Protein AF-A0A7S0IU75-F1 (afdb_monomer_lite)

InterPro domains:
  IPR011989 Armadillo-like helical [G3DSA:1.25.10.10] (17-226)
  IPR016024 Armadillo-type fold [SSF48371] (47-224)
  IPR056840 Importin-9, central HEAT repeats [PF25018] (68-182)

pLDDT: mean 83.65, std 13.68, range [41.62, 97.06]

Organism: NCBI:txid127549

Sequence (226 aa):
ALGAQLTGVYSAHTAALESERGAEAAGADLAYESDGGGFTLDALASHLFDVFAAVGTSSKLYKLMPQMLPDVLYAAIGMLRIPLSTQLSWEDDAEAYLQDEDDDSFSISTRVAAQQLIVELLDSLGKRAVQPLCGAVQRHAADSEALKAGGSASWWRSREAALVALSLAAEPLVSWSKRKNPKQPPPLQPAQLFVSPALLAADMAASAHPLLRGRALCTAARFAGC

Foldseek 3Di:
DLLVVLVVLLVVLVVVLVVLVVCVVVVHDPPPPDPDPDQDSFNVLLVSLVVLLCLLQDPPRVVVCLVRLLSLLLSLLSQLQQGPVNVVVCVVDVVSVVQVPDPPHPDDTSNVSSLVSLLSNCVSVQPSNVVSNLVSLVVLLVVLVVCVVVVNPRSLRSNLSSLSSLLSCLVSLVVQQPDDDPPDDHRCHVCNSPPHPVVLVVQCDPPHDPSSNVSSVSSVVSNVVD

Structure (mmCIF, N/CA/C/O backbone):
data_AF-A0A7S0IU75-F1
#
_entry.id   AF-A0A7S0IU75-F1
#
loop_
_atom_site.group_PDB
_atom_site.id
_atom_site.type_symbol
_atom_site.label_atom_id
_atom_site.label_alt_id
_atom_site.label_comp_id
_atom_site.label_asym_id
_atom_site.label_entity_id
_atom_site.label_seq_id
_atom_site.pdbx_PDB_ins_code
_atom_site.Cartn_x
_atom_site.Cartn_y
_atom_site.Cartn_z
_atom_site.occupancy
_atom_site.B_iso_or_equiv
_atom_site.auth_seq_id
_atom_site.auth_comp_id
_atom_site.auth_asym_id
_atom_site.auth_atom_id
_atom_site.pdbx_PDB_model_num
ATOM 1 N N . ALA A 1 1 ? -14.476 19.694 -3.528 1.00 69.00 1 ALA A N 1
ATOM 2 C CA . ALA A 1 1 ? -14.540 18.912 -2.271 1.00 69.00 1 ALA A CA 1
ATOM 3 C C . ALA A 1 1 ? -13.222 18.160 -2.091 1.00 69.00 1 ALA A C 1
ATOM 5 O O . ALA A 1 1 ? -12.640 17.788 -3.101 1.00 69.00 1 ALA A O 1
ATOM 6 N N . LEU A 1 2 ? -12.760 17.939 -0.855 1.00 74.00 2 LEU A N 1
ATOM 7 C CA . LEU A 1 2 ? -11.443 17.350 -0.544 1.00 74.00 2 LEU A CA 1
ATOM 8 C C . LEU A 1 2 ? -11.195 15.990 -1.241 1.00 74.00 2 LEU A C 1
ATOM 10 O O . LEU A 1 2 ? -10.110 15.747 -1.755 1.00 74.00 2 LEU A O 1
ATOM 14 N N . GLY A 1 3 ? -12.225 15.147 -1.381 1.00 73.81 3 GLY A N 1
ATOM 15 C CA . GLY A 1 3 ? -12.118 13.879 -2.124 1.00 73.81 3 GLY A CA 1
ATOM 16 C C . GLY A 1 3 ? -11.828 14.047 -3.625 1.00 73.81 3 GLY A C 1
ATOM 17 O O . GLY A 1 3 ? -11.085 13.260 -4.204 1.00 73.81 3 GLY A O 1
ATOM 18 N N . ALA A 1 4 ? -12.334 15.115 -4.253 1.00 79.12 4 ALA A N 1
ATOM 19 C CA . ALA A 1 4 ? -12.038 15.412 -5.657 1.00 79.12 4 ALA A CA 1
ATOM 20 C C . ALA A 1 4 ? -10.583 15.870 -5.848 1.00 79.12 4 ALA A C 1
ATOM 22 O O . ALA A 1 4 ? -9.975 15.556 -6.866 1.00 79.12 4 ALA A O 1
ATOM 23 N N . GLN A 1 5 ? -10.014 16.569 -4.858 1.00 82.38 5 GLN A N 1
ATOM 24 C CA . GLN A 1 5 ? -8.598 16.944 -4.876 1.00 82.38 5 GLN A CA 1
ATOM 25 C C . GLN A 1 5 ? -7.710 15.704 -4.777 1.00 82.38 5 GLN A C 1
ATOM 27 O O . GLN A 1 5 ? -6.823 15.546 -5.606 1.00 82.38 5 GLN A O 1
ATOM 32 N N . LEU A 1 6 ? -8.002 14.784 -3.850 1.00 83.81 6 LEU A N 1
ATOM 33 C CA . LEU A 1 6 ? -7.257 13.527 -3.749 1.00 83.81 6 LEU A CA 1
ATOM 34 C C . LEU A 1 6 ? -7.356 12.689 -5.027 1.00 83.81 6 LEU A C 1
ATOM 36 O O . LEU A 1 6 ? -6.353 12.157 -5.486 1.00 83.81 6 LEU A O 1
ATOM 40 N N . THR A 1 7 ? -8.544 12.614 -5.630 1.00 84.06 7 THR A N 1
ATOM 41 C CA . THR A 1 7 ? -8.732 11.913 -6.909 1.00 84.06 7 THR A CA 1
ATOM 42 C C . THR A 1 7 ? -7.870 12.538 -8.006 1.00 84.06 7 THR A C 1
ATOM 44 O O . THR A 1 7 ? -7.194 11.816 -8.728 1.00 84.06 7 THR A O 1
ATOM 47 N N . GLY A 1 8 ? -7.833 13.873 -8.099 1.00 84.38 8 GLY A N 1
ATOM 48 C CA . GLY A 1 8 ? -6.988 14.578 -9.064 1.00 84.38 8 GLY A CA 1
ATOM 49 C C . GLY A 1 8 ? -5.493 14.328 -8.850 1.00 84.38 8 GLY A C 1
ATOM 50 O O . GLY A 1 8 ? -4.779 14.048 -9.809 1.00 84.38 8 GLY A O 1
ATOM 51 N N . VAL A 1 9 ? -5.028 14.363 -7.597 1.00 85.88 9 VAL A N 1
ATOM 52 C CA . VAL A 1 9 ?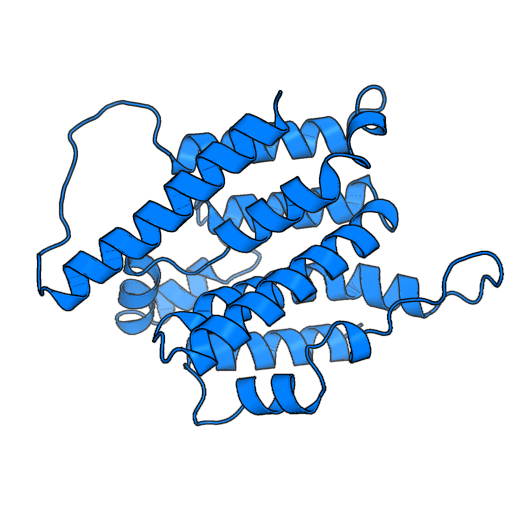 -3.627 14.069 -7.243 1.00 85.88 9 VAL A CA 1
ATOM 53 C C . VAL A 1 9 ? -3.281 12.617 -7.554 1.00 85.88 9 VAL A C 1
ATOM 55 O O . VAL A 1 9 ? -2.240 12.349 -8.141 1.00 85.88 9 VAL A O 1
ATOM 58 N N . TYR A 1 10 ? -4.179 11.681 -7.250 1.00 87.31 10 TYR A N 1
ATOM 59 C CA . TYR A 1 10 ? -4.024 10.273 -7.604 1.00 87.31 10 TYR A CA 1
ATOM 60 C C . TYR A 1 10 ? -3.943 10.053 -9.122 1.00 87.31 10 TYR A C 1
ATOM 62 O O . TYR A 1 10 ? -3.057 9.342 -9.599 1.00 87.31 10 TYR A O 1
ATOM 70 N N . SER A 1 11 ? -4.817 10.690 -9.903 1.00 86.62 11 SER A N 1
ATOM 71 C CA . SER A 1 11 ? -4.767 10.628 -11.367 1.00 86.62 11 SER A CA 1
ATOM 72 C C . SER A 1 11 ? -3.468 11.213 -11.929 1.00 86.62 11 SER A C 1
ATOM 74 O O . SER A 1 11 ? -2.882 10.637 -12.840 1.00 86.62 11 SER A O 1
ATOM 76 N N . ALA A 1 12 ? -2.974 12.320 -11.369 1.00 84.69 12 ALA A N 1
ATOM 77 C CA . ALA A 1 12 ? -1.694 12.895 -11.775 1.00 84.69 12 ALA A CA 1
ATOM 78 C C . ALA A 1 12 ? -0.510 11.982 -11.409 1.00 84.69 12 ALA A C 1
ATOM 80 O O . ALA A 1 12 ? 0.376 11.769 -12.231 1.00 84.69 12 ALA A O 1
ATOM 81 N N . HIS A 1 13 ? -0.523 11.393 -10.210 1.00 85.31 13 HIS A N 1
ATOM 82 C CA . HIS A 1 13 ? 0.532 10.492 -9.740 1.00 85.31 13 HIS A CA 1
ATOM 83 C C . HIS A 1 13 ? 0.592 9.212 -10.585 1.00 85.31 13 HIS A C 1
ATOM 85 O O . HIS A 1 13 ? 1.661 8.770 -10.994 1.00 85.31 13 HIS A O 1
ATOM 91 N N . THR A 1 14 ? -0.566 8.640 -10.921 1.00 83.31 14 THR A N 1
ATOM 92 C CA . THR A 1 14 ? -0.636 7.471 -11.811 1.00 83.31 14 THR A CA 1
ATOM 93 C C . THR A 1 14 ? -0.144 7.778 -13.222 1.00 83.31 14 THR A C 1
ATOM 95 O O . THR A 1 14 ? 0.600 6.971 -13.775 1.00 83.31 14 THR A O 1
ATOM 98 N N . ALA A 1 15 ? -0.477 8.948 -13.771 1.00 83.38 15 ALA A N 1
ATOM 99 C CA . ALA A 1 15 ? 0.046 9.390 -15.062 1.00 83.38 15 ALA A CA 1
ATOM 100 C C . ALA A 1 15 ? 1.571 9.607 -15.035 1.00 83.38 15 ALA A C 1
ATOM 102 O O . ALA A 1 15 ? 2.255 9.233 -15.986 1.00 83.38 15 ALA A O 1
ATOM 103 N N . ALA A 1 16 ? 2.119 10.157 -13.945 1.00 81.00 16 ALA A N 1
ATOM 104 C CA . ALA A 1 16 ? 3.562 10.334 -13.777 1.00 81.00 16 ALA A CA 1
ATOM 105 C C . ALA A 1 16 ? 4.305 8.986 -13.786 1.00 81.00 16 ALA A C 1
ATOM 107 O O . ALA A 1 16 ? 5.228 8.804 -14.578 1.00 81.00 16 ALA A O 1
ATOM 108 N N . LEU A 1 17 ? 3.819 8.002 -13.017 1.00 78.81 17 LEU A N 1
ATOM 109 C CA . LEU A 1 17 ? 4.363 6.636 -13.003 1.00 78.81 17 LEU A CA 1
ATOM 110 C C . LEU A 1 17 ? 4.331 5.962 -14.385 1.00 78.81 17 LEU A C 1
ATOM 112 O O . LEU A 1 17 ? 5.194 5.150 -14.719 1.00 78.81 17 LEU A O 1
ATOM 116 N N . GLU A 1 18 ? 3.307 6.245 -15.189 1.00 78.12 18 GLU A N 1
ATOM 117 C CA . GLU A 1 18 ? 3.199 5.716 -16.551 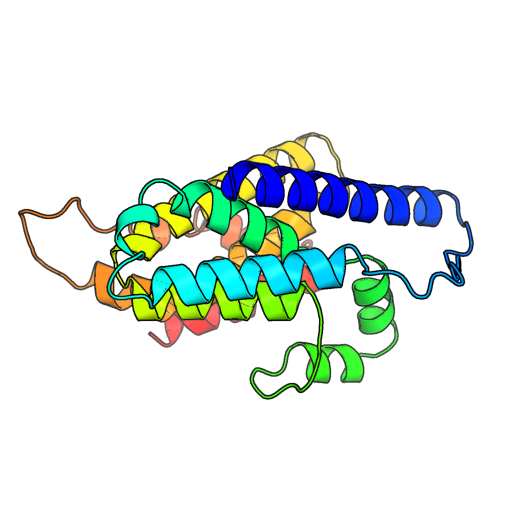1.00 78.12 18 GLU A CA 1
ATOM 118 C C . GLU A 1 18 ? 4.142 6.430 -17.528 1.00 78.12 18 GLU A C 1
ATOM 120 O O . GLU A 1 18 ? 4.704 5.780 -18.414 1.00 78.12 18 GLU A O 1
ATOM 125 N N . SER A 1 19 ? 4.354 7.736 -17.339 1.00 74.94 19 SER A N 1
ATOM 126 C CA . SER A 1 19 ? 5.266 8.558 -18.138 1.00 74.94 19 SER A CA 1
ATOM 127 C C . SER A 1 19 ? 6.732 8.187 -17.919 1.00 74.94 19 SER A C 1
ATOM 129 O O . SER A 1 19 ? 7.461 8.038 -18.899 1.00 74.94 19 SER A O 1
ATOM 131 N N . GLU A 1 20 ? 7.162 7.988 -16.667 1.00 69.81 20 GLU A N 1
ATOM 132 C CA . GLU A 1 20 ? 8.522 7.524 -16.336 1.00 69.81 20 GLU A CA 1
ATOM 133 C C . GLU A 1 20 ? 8.863 6.237 -17.095 1.00 69.81 20 GLU A C 1
ATOM 135 O O . GLU A 1 20 ? 9.910 6.116 -17.725 1.00 69.81 20 GLU A O 1
ATOM 140 N N . ARG A 1 21 ? 7.918 5.297 -17.140 1.00 63.97 21 ARG A N 1
ATOM 141 C CA . ARG A 1 21 ? 8.096 4.041 -17.872 1.00 63.97 21 ARG A CA 1
ATOM 142 C C . ARG A 1 21 ? 8.099 4.232 -19.390 1.00 63.97 21 ARG A C 1
ATOM 144 O O . ARG A 1 21 ? 8.800 3.518 -20.100 1.00 63.97 21 ARG A O 1
ATOM 151 N N . GLY A 1 22 ? 7.289 5.153 -19.910 1.00 63.38 22 GLY A N 1
ATOM 152 C CA . GLY A 1 22 ? 7.318 5.498 -21.333 1.00 63.38 22 GLY A CA 1
ATOM 153 C C . GLY A 1 22 ? 8.703 5.985 -21.768 1.00 63.38 22 GLY A C 1
ATOM 154 O O . GLY A 1 22 ? 9.181 5.604 -22.834 1.00 63.38 22 GLY A O 1
ATOM 155 N N . ALA A 1 23 ? 9.360 6.766 -20.913 1.00 62.16 23 ALA A N 1
ATOM 156 C CA . ALA A 1 23 ? 10.719 7.246 -21.127 1.00 62.16 23 ALA A CA 1
ATOM 157 C C . ALA A 1 23 ? 11.781 6.143 -20.960 1.00 62.16 23 ALA A C 1
ATOM 159 O O . ALA A 1 23 ? 12.669 6.044 -21.803 1.00 62.16 23 ALA A O 1
ATOM 160 N N . GLU A 1 24 ? 11.651 5.260 -19.964 1.00 60.03 24 GLU A N 1
ATOM 161 C CA . GLU A 1 24 ? 12.512 4.074 -19.801 1.00 60.03 24 GLU A CA 1
ATOM 162 C C . GLU A 1 24 ? 12.462 3.158 -21.029 1.00 60.03 24 GLU A C 1
ATOM 164 O O . GLU A 1 24 ? 13.495 2.803 -21.595 1.00 60.03 24 GLU A O 1
ATOM 169 N N . ALA A 1 25 ? 11.256 2.824 -21.499 1.00 61.31 25 ALA A N 1
ATOM 170 C CA . ALA A 1 25 ? 11.068 2.010 -22.697 1.00 61.31 25 ALA A CA 1
ATOM 171 C C . ALA A 1 25 ? 11.654 2.674 -23.958 1.00 61.31 25 ALA A C 1
ATOM 173 O O . ALA A 1 25 ? 11.996 1.983 -24.917 1.00 61.31 25 ALA A O 1
ATOM 174 N N . ALA A 1 26 ? 11.773 4.004 -23.957 1.00 63.75 26 ALA A N 1
ATOM 175 C CA . ALA A 1 26 ? 12.395 4.785 -25.020 1.00 63.75 26 ALA A CA 1
ATOM 176 C C . ALA A 1 26 ? 13.912 4.995 -24.829 1.00 63.75 26 ALA A C 1
ATOM 178 O O . ALA A 1 26 ? 14.540 5.607 -25.692 1.00 63.75 26 ALA A O 1
ATOM 179 N N . GLY A 1 27 ? 14.506 4.502 -23.733 1.00 57.00 27 GLY A N 1
ATOM 180 C CA . GLY A 1 27 ? 15.918 4.711 -23.401 1.00 57.00 27 GLY A CA 1
ATOM 181 C C . GLY A 1 27 ? 16.276 6.177 -23.133 1.00 57.00 27 GLY A C 1
ATOM 182 O O . GLY A 1 27 ? 17.419 6.573 -23.353 1.00 57.00 27 GLY A O 1
ATOM 183 N N . ALA A 1 28 ? 15.303 6.996 -22.727 1.00 55.06 28 ALA A N 1
ATOM 184 C CA . ALA A 1 28 ? 15.520 8.402 -22.418 1.00 55.06 28 ALA A CA 1
ATOM 185 C C . ALA A 1 28 ? 16.073 8.555 -20.995 1.00 55.06 28 ALA A C 1
ATOM 187 O O . ALA A 1 28 ? 15.532 7.984 -20.049 1.00 55.06 28 ALA A O 1
ATOM 188 N N . ASP A 1 29 ? 17.135 9.348 -20.855 1.00 48.19 29 ASP A N 1
ATOM 189 C CA . ASP A 1 29 ? 17.717 9.694 -19.561 1.00 48.19 29 ASP A CA 1
ATOM 190 C C . ASP A 1 29 ? 16.700 10.535 -18.769 1.00 48.19 29 ASP A C 1
ATOM 192 O O . ASP A 1 29 ? 16.328 11.638 -19.176 1.00 48.19 29 ASP A O 1
ATOM 196 N N . LEU A 1 30 ? 16.174 9.968 -17.682 1.00 54.34 30 LEU A N 1
ATOM 197 C CA . LEU A 1 30 ? 15.050 10.513 -16.911 1.00 54.34 30 LEU A CA 1
ATOM 198 C C . LEU A 1 30 ? 15.441 11.670 -15.978 1.00 54.34 30 LEU A C 1
ATOM 200 O O . LEU A 1 30 ? 14.612 12.138 -15.197 1.00 54.34 30 LEU A O 1
ATOM 204 N N . ALA A 1 31 ? 16.674 12.167 -16.071 1.00 44.78 31 ALA A N 1
ATOM 205 C CA . ALA A 1 31 ? 17.170 13.304 -15.307 1.00 44.78 31 ALA A CA 1
ATOM 206 C C . ALA A 1 31 ? 16.598 14.638 -15.831 1.00 44.78 31 ALA A C 1
ATOM 208 O O . ALA A 1 31 ? 17.322 15.512 -16.304 1.00 44.78 31 ALA A O 1
ATOM 209 N N . TYR A 1 32 ? 15.276 14.814 -15.769 1.00 49.16 32 TYR A N 1
ATOM 210 C CA . TYR A 1 32 ? 14.662 16.129 -15.926 1.00 49.16 32 TYR A CA 1
ATOM 211 C C . TYR A 1 32 ? 14.626 16.816 -14.557 1.00 49.16 32 TYR A C 1
ATOM 213 O O . TYR A 1 32 ? 13.608 16.817 -13.864 1.00 49.16 32 TYR A O 1
ATOM 221 N N . GLU A 1 33 ? 15.759 17.391 -14.149 1.00 41.62 33 GLU A N 1
ATOM 222 C CA . GLU A 1 33 ? 15.815 18.312 -13.012 1.00 41.62 33 GLU A CA 1
ATOM 223 C C . GLU A 1 33 ? 15.060 19.594 -13.386 1.00 41.62 33 GLU A C 1
ATOM 225 O O . GLU A 1 33 ? 15.586 20.534 -13.982 1.00 41.62 33 GLU A O 1
ATOM 230 N N . SER A 1 34 ? 13.763 19.612 -13.080 1.00 50.53 34 SER A N 1
ATOM 231 C CA . SER A 1 34 ? 12.984 20.842 -13.082 1.00 50.53 34 SER A CA 1
ATOM 232 C C . SER A 1 34 ? 13.463 21.703 -11.914 1.00 50.53 34 SER A C 1
ATOM 234 O O . SER A 1 34 ? 13.188 21.374 -10.763 1.00 50.53 34 SER A O 1
ATOM 236 N N . ASP A 1 35 ? 14.105 22.831 -12.222 1.00 44.25 35 ASP A N 1
ATOM 237 C CA . ASP A 1 35 ? 14.620 23.865 -11.299 1.00 44.25 35 ASP A CA 1
ATOM 238 C C . ASP A 1 35 ? 13.495 24.654 -10.574 1.00 44.25 35 ASP A C 1
ATOM 240 O O . ASP A 1 35 ? 13.529 25.869 -10.373 1.00 44.25 35 ASP A O 1
ATOM 244 N N . GLY A 1 36 ? 12.401 23.967 -10.244 1.00 46.81 36 GLY A N 1
ATOM 245 C CA . GLY A 1 36 ? 11.200 24.535 -9.661 1.00 46.81 36 GLY A CA 1
ATOM 246 C C . GLY A 1 36 ? 11.238 24.431 -8.148 1.00 46.81 36 GLY A C 1
ATOM 247 O O . GLY A 1 36 ? 10.873 23.398 -7.596 1.00 46.81 36 GLY A O 1
ATOM 248 N N . GLY A 1 37 ? 11.556 25.534 -7.469 1.00 41.97 37 GLY A N 1
ATOM 249 C CA . GLY A 1 37 ? 11.279 25.747 -6.039 1.00 41.97 37 GLY A CA 1
ATOM 250 C C . GLY A 1 37 ? 9.775 25.822 -5.713 1.00 41.97 37 GLY A C 1
ATOM 251 O O . GLY A 1 37 ? 9.337 26.694 -4.965 1.00 41.97 37 GLY A O 1
ATOM 252 N N . GLY A 1 38 ? 8.974 24.956 -6.335 1.00 52.03 38 GLY A N 1
ATOM 253 C CA . GLY A 1 38 ? 7.534 24.838 -6.196 1.00 52.03 38 GLY A CA 1
ATOM 254 C C . GLY A 1 38 ? 7.149 23.547 -5.482 1.00 52.03 38 GLY A C 1
ATOM 255 O O . GLY A 1 38 ? 7.880 22.563 -5.459 1.00 52.03 38 GLY A O 1
ATOM 256 N N . PHE A 1 39 ? 5.968 23.571 -4.885 1.00 59.41 39 PHE A N 1
ATOM 257 C CA . PHE A 1 39 ? 5.352 22.433 -4.223 1.00 59.41 39 PHE A CA 1
ATOM 258 C C . PHE A 1 39 ? 5.223 21.224 -5.168 1.00 59.41 39 PHE A C 1
ATOM 260 O O . PHE A 1 39 ? 4.540 21.317 -6.191 1.00 59.41 39 PHE A O 1
ATOM 267 N N . THR A 1 40 ? 5.879 20.106 -4.844 1.00 83.12 40 THR A N 1
ATOM 268 C CA . THR A 1 40 ? 5.859 18.897 -5.681 1.00 83.12 40 THR A CA 1
ATOM 269 C C . THR A 1 40 ? 4.526 18.156 -5.557 1.00 83.12 40 THR A C 1
ATOM 271 O O . THR A 1 40 ? 3.793 18.305 -4.576 1.00 83.12 40 THR A O 1
ATOM 274 N N . LEU A 1 41 ? 4.198 17.332 -6.556 1.00 84.25 41 LEU A N 1
ATOM 275 C CA . LEU A 1 41 ? 3.008 16.477 -6.504 1.00 84.25 41 LEU A CA 1
ATOM 276 C C . LEU A 1 41 ? 3.061 15.507 -5.313 1.00 84.25 41 LEU A C 1
ATOM 278 O O . LEU A 1 41 ? 2.040 15.263 -4.673 1.00 84.25 41 LEU A O 1
ATOM 282 N N . ASP A 1 42 ? 4.255 15.014 -4.989 1.00 83.94 42 ASP A N 1
ATOM 283 C CA . ASP A 1 42 ? 4.501 14.151 -3.835 1.00 83.94 42 ASP A CA 1
ATOM 284 C C . ASP A 1 42 ? 4.284 14.882 -2.508 1.00 83.94 42 ASP A C 1
ATOM 286 O O . ASP A 1 42 ? 3.614 14.363 -1.617 1.00 83.94 42 ASP A O 1
ATOM 290 N N . ALA A 1 43 ? 4.746 16.132 -2.394 1.00 86.94 43 ALA A N 1
ATOM 291 C CA . ALA A 1 43 ? 4.450 16.965 -1.230 1.00 86.94 43 ALA A CA 1
ATOM 292 C C . ALA A 1 43 ? 2.938 17.215 -1.090 1.00 86.94 43 ALA A C 1
ATOM 294 O O . ALA A 1 43 ? 2.396 17.140 0.014 1.00 86.94 43 ALA A O 1
ATOM 295 N N . LEU A 1 44 ? 2.228 17.449 -2.203 1.00 89.31 44 LEU A N 1
ATOM 296 C CA . LEU A 1 44 ? 0.768 17.591 -2.196 1.00 89.31 44 LEU A CA 1
ATOM 297 C C . LEU A 1 44 ? 0.062 16.338 -1.694 1.00 89.31 44 LEU A C 1
ATOM 299 O O . LEU A 1 44 ? -0.854 16.444 -0.879 1.00 89.31 44 LEU A O 1
ATOM 303 N N . ALA A 1 45 ? 0.469 15.172 -2.192 1.00 90.38 45 ALA A N 1
ATOM 304 C CA . ALA A 1 45 ? -0.089 13.895 -1.779 1.00 90.38 45 A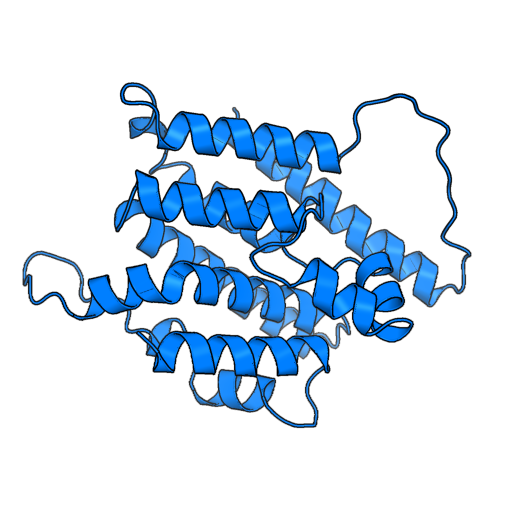LA A CA 1
ATOM 305 C C . ALA A 1 45 ? 0.105 13.675 -0.273 1.00 90.38 45 ALA A C 1
ATOM 307 O O . ALA A 1 45 ? -0.879 13.455 0.435 1.00 90.38 45 ALA A O 1
ATOM 308 N N . SER A 1 46 ? 1.333 13.846 0.223 1.00 90.88 46 SER A N 1
ATOM 309 C CA . SER A 1 46 ? 1.662 13.703 1.645 1.00 90.88 46 SER A CA 1
ATOM 310 C C . SER A 1 46 ? 0.857 14.660 2.529 1.00 90.88 46 SER A C 1
ATOM 312 O O . SER A 1 46 ? 0.236 14.230 3.495 1.00 90.88 46 SER A O 1
ATOM 314 N N . HIS A 1 47 ? 0.735 15.938 2.160 1.00 91.56 47 HIS A N 1
ATOM 315 C CA . HIS A 1 47 ? -0.076 16.872 2.947 1.00 91.56 47 HIS A CA 1
ATOM 316 C C . HIS A 1 47 ? -1.576 16.577 2.902 1.00 91.56 47 HIS A C 1
ATOM 318 O O . HIS A 1 47 ? -2.282 16.806 3.885 1.00 91.56 47 HIS A O 1
ATOM 324 N N . LEU A 1 48 ? -2.100 16.074 1.782 1.00 93.19 48 LEU A N 1
ATOM 325 C CA . LEU A 1 48 ? -3.484 15.605 1.749 1.00 93.19 48 LEU A CA 1
ATOM 326 C C . LEU A 1 48 ? -3.672 14.414 2.688 1.00 93.19 48 LEU A C 1
ATOM 328 O O . LEU A 1 48 ? -4.686 14.359 3.385 1.00 93.19 48 LEU A O 1
ATOM 332 N N . PHE A 1 49 ? -2.707 13.498 2.742 1.00 95.00 49 PHE A N 1
ATOM 333 C CA . PHE A 1 49 ? -2.723 12.389 3.688 1.00 95.00 49 PHE A CA 1
ATOM 334 C C . PHE A 1 49 ? -2.732 12.872 5.140 1.00 95.00 49 PHE A C 1
ATOM 336 O O . PHE A 1 49 ? -3.612 12.446 5.888 1.00 95.00 49 PHE A O 1
ATOM 343 N N . ASP A 1 50 ? -1.894 13.844 5.507 1.00 94.25 50 ASP A N 1
ATOM 344 C CA . ASP A 1 50 ? -1.917 14.457 6.844 1.00 94.25 50 ASP A CA 1
ATOM 345 C C . ASP A 1 50 ? -3.301 15.027 7.193 1.00 94.25 50 ASP A C 1
ATOM 347 O O . ASP A 1 50 ? -3.813 14.845 8.300 1.00 94.25 50 ASP A O 1
ATOM 351 N N . VAL A 1 51 ? -3.958 15.689 6.233 1.00 94.12 51 VAL A N 1
ATOM 352 C CA . VAL A 1 51 ? -5.316 16.219 6.421 1.00 94.12 51 VAL A CA 1
ATOM 353 C C . VAL A 1 51 ? -6.321 15.088 6.648 1.00 94.12 51 VAL A C 1
ATOM 355 O O . VAL A 1 51 ? -7.169 15.202 7.535 1.00 94.12 51 VAL A O 1
ATOM 358 N N . PHE A 1 52 ? -6.256 13.993 5.886 1.00 94.69 52 PHE A N 1
ATOM 359 C CA . PHE A 1 52 ? -7.159 12.853 6.077 1.00 94.69 52 PHE A CA 1
ATOM 360 C C . PHE A 1 52 ? -6.930 12.139 7.411 1.00 94.69 52 PHE A C 1
ATOM 362 O O . PHE A 1 52 ? -7.909 11.814 8.087 1.00 94.69 52 PHE A O 1
ATOM 369 N N . ALA A 1 53 ? -5.673 11.963 7.818 1.00 94.12 53 ALA A N 1
ATOM 370 C CA . ALA A 1 53 ? -5.304 11.453 9.133 1.00 94.12 53 ALA A CA 1
ATOM 371 C C . ALA A 1 53 ? -5.881 12.342 10.250 1.00 94.12 53 ALA A C 1
ATOM 373 O O . ALA A 1 53 ? -6.605 11.867 11.129 1.00 94.12 53 ALA A O 1
ATOM 374 N N . ALA A 1 54 ? -5.682 13.662 10.160 1.00 94.62 54 ALA A N 1
ATOM 375 C CA . ALA A 1 54 ? -6.220 14.628 11.118 1.00 94.62 54 ALA A CA 1
ATOM 376 C C . ALA A 1 54 ? -7.760 14.631 11.169 1.00 94.62 54 ALA A C 1
ATOM 378 O O . ALA A 1 54 ? -8.365 14.797 12.232 1.00 94.62 54 ALA A O 1
ATOM 379 N N . VAL A 1 55 ? -8.433 14.440 10.031 1.00 93.06 55 VAL A N 1
ATOM 380 C CA . VAL A 1 55 ? -9.897 14.310 9.995 1.00 93.06 55 VAL A CA 1
ATOM 381 C C . VAL A 1 55 ? -10.349 12.999 10.645 1.00 93.06 55 VAL A C 1
ATOM 383 O O . VAL A 1 55 ? -11.352 13.012 11.364 1.00 93.06 55 VAL A O 1
ATOM 386 N N . GLY A 1 56 ? -9.619 11.898 10.439 1.00 91.19 56 GLY A N 1
ATOM 387 C CA . GLY A 1 56 ? -9.878 10.593 11.056 1.00 91.19 56 GLY A CA 1
ATOM 388 C C . GLY A 1 56 ? -9.811 10.614 12.581 1.00 91.19 56 GLY A C 1
ATOM 389 O O . GLY A 1 56 ? -10.691 10.059 13.240 1.00 91.19 56 GLY A O 1
ATOM 390 N N . THR A 1 57 ? -8.841 11.338 13.136 1.00 92.94 57 THR A N 1
ATOM 391 C CA . THR A 1 57 ? -8.633 11.475 14.588 1.00 92.94 57 THR A CA 1
ATOM 392 C C . THR A 1 57 ? -9.496 12.563 15.234 1.00 92.94 57 THR A C 1
ATOM 394 O O . THR A 1 57 ? -9.723 12.565 16.447 1.00 92.94 57 THR A O 1
ATOM 397 N N . SER A 1 58 ? -10.031 13.498 14.445 1.00 93.69 58 SER A N 1
ATOM 398 C CA . SER A 1 58 ? -10.838 14.608 14.951 1.00 93.69 58 SER A CA 1
ATOM 399 C C . SER A 1 58 ? -12.175 14.149 15.534 1.00 93.69 58 SER A C 1
ATOM 401 O O . SER A 1 58 ? -13.064 13.699 14.813 1.00 93.69 58 SER A O 1
ATOM 403 N N . SER A 1 59 ? -12.416 14.439 16.815 1.00 90.56 59 SER A N 1
ATOM 404 C CA . SER A 1 59 ? -13.707 14.190 17.485 1.00 90.56 59 SER A CA 1
ATOM 405 C C . SER A 1 59 ? -14.908 14.905 16.845 1.00 90.56 59 SER A C 1
ATOM 407 O O . SER A 1 59 ? -16.057 14.511 17.063 1.00 90.56 59 SER A O 1
ATOM 409 N N . LYS A 1 60 ? -14.665 15.944 16.035 1.00 92.25 60 LYS A N 1
ATOM 410 C CA . LYS A 1 60 ? -15.703 16.711 15.330 1.00 92.25 60 LYS A CA 1
ATOM 411 C C . LYS A 1 60 ? -15.882 16.245 13.888 1.00 92.25 60 LYS A C 1
ATOM 413 O O . LYS A 1 60 ? -17.019 16.132 13.431 1.00 92.25 60 LYS A O 1
ATOM 418 N N . LEU A 1 61 ? -14.779 15.988 13.182 1.00 90.06 61 LEU A N 1
ATOM 419 C CA . LEU A 1 61 ? -14.786 15.768 11.734 1.00 90.06 61 LEU A CA 1
ATOM 420 C C . LEU A 1 61 ? -14.771 14.290 11.325 1.00 90.06 61 LEU A C 1
ATOM 422 O O . LEU A 1 61 ? -15.164 14.004 10.197 1.00 90.06 61 LEU A O 1
ATOM 426 N N . TYR A 1 62 ? -14.455 13.343 12.222 1.00 88.88 62 TYR A N 1
ATOM 427 C CA . TYR A 1 62 ? -14.405 11.904 11.897 1.00 88.88 62 TYR A CA 1
ATOM 428 C C . TYR A 1 62 ? -15.699 11.365 11.269 1.00 88.88 62 TYR A C 1
ATOM 430 O O . TYR A 1 62 ? -15.697 10.367 10.551 1.00 88.88 62 TYR A O 1
ATOM 438 N N . LYS A 1 63 ? -16.840 12.023 11.520 1.00 89.31 63 LYS A N 1
ATOM 439 C CA . LYS A 1 63 ? -18.140 11.668 10.933 1.00 89.31 63 LYS A CA 1
ATOM 440 C C . LYS A 1 63 ? -18.190 11.856 9.414 1.00 89.31 63 LYS A C 1
ATOM 442 O O . LYS A 1 63 ? -19.054 11.255 8.786 1.00 89.31 63 LYS A O 1
ATOM 447 N N . LEU A 1 64 ? -17.282 12.647 8.841 1.00 88.31 64 LEU A N 1
ATOM 448 C CA . LEU A 1 64 ? -17.119 12.822 7.398 1.00 88.31 64 LEU A CA 1
ATOM 449 C C . LEU A 1 64 ? -16.314 11.683 6.759 1.00 88.31 64 LEU A C 1
ATOM 451 O O . LEU A 1 64 ? -16.413 11.482 5.555 1.00 88.31 64 LEU A O 1
ATOM 455 N N . MET A 1 65 ? -15.553 10.909 7.540 1.00 89.19 65 MET A N 1
ATOM 456 C CA . MET A 1 65 ? -14.708 9.846 6.993 1.00 89.19 65 MET A CA 1
ATOM 457 C C . MET A 1 65 ? -15.478 8.715 6.309 1.00 89.19 65 MET A C 1
ATOM 459 O O . MET A 1 65 ? -15.076 8.354 5.214 1.00 89.19 65 MET A O 1
ATOM 463 N N . PRO A 1 66 ? -16.582 8.157 6.848 1.00 87.25 66 PRO A N 1
ATOM 464 C CA . PRO A 1 66 ? -17.198 6.950 6.286 1.00 87.25 66 PRO A CA 1
ATOM 465 C C . PRO A 1 66 ? -17.569 7.048 4.803 1.00 87.25 66 PRO A C 1
ATOM 467 O O . PRO A 1 66 ? -17.428 6.068 4.082 1.00 87.25 66 PRO A O 1
ATOM 470 N N . GLN A 1 67 ? -18.021 8.222 4.353 1.00 87.06 67 GLN A N 1
ATOM 471 C CA . GLN A 1 67 ? -18.383 8.467 2.952 1.00 87.06 67 GLN A CA 1
ATOM 472 C C . GLN A 1 67 ? -17.160 8.674 2.043 1.00 87.06 67 GLN A C 1
ATOM 474 O O . GLN A 1 67 ? -17.265 8.473 0.842 1.00 87.06 67 GLN A O 1
ATOM 479 N N . MET A 1 68 ? -16.017 9.083 2.600 1.00 90.19 68 MET A N 1
ATOM 480 C CA . MET A 1 68 ? -14.785 9.377 1.855 1.00 90.19 68 MET A CA 1
ATOM 481 C C . MET A 1 68 ? -13.788 8.215 1.889 1.00 90.19 68 MET A C 1
ATOM 483 O O . MET A 1 68 ? -12.933 8.107 1.019 1.00 90.19 68 MET A O 1
ATOM 487 N N . LEU A 1 69 ? -13.894 7.351 2.898 1.00 91.38 69 LEU A N 1
ATOM 488 C CA . LEU A 1 69 ? -12.924 6.309 3.218 1.00 91.38 69 LEU A CA 1
ATOM 489 C C . LEU A 1 69 ? -12.640 5.348 2.056 1.00 91.38 69 LEU A C 1
ATOM 491 O O . LEU A 1 69 ? -11.468 5.049 1.852 1.00 91.38 69 LEU A O 1
ATOM 495 N N . PRO A 1 70 ? -13.638 4.892 1.268 1.00 91.69 70 PRO A N 1
ATOM 496 C CA . PRO A 1 70 ? -13.364 4.034 0.117 1.00 91.69 70 PRO A CA 1
ATOM 497 C C . PRO A 1 70 ? -12.439 4.693 -0.912 1.00 91.69 70 PRO A C 1
ATOM 499 O O . PRO A 1 70 ? -11.489 4.060 -1.363 1.00 91.69 70 PRO A O 1
ATOM 502 N N . ASP A 1 71 ? -12.682 5.962 -1.246 1.00 92.19 71 ASP A N 1
ATOM 503 C CA . ASP A 1 71 ? -11.890 6.689 -2.243 1.00 92.19 71 ASP A CA 1
ATOM 504 C C . ASP A 1 71 ? -10.519 7.082 -1.690 1.00 92.19 71 ASP A C 1
ATOM 506 O O . ASP A 1 71 ? -9.515 6.973 -2.392 1.00 92.19 71 ASP A O 1
ATOM 510 N N . VAL A 1 72 ? -10.463 7.475 -0.411 1.00 94.69 72 VAL A N 1
ATOM 511 C CA . VAL A 1 72 ? -9.208 7.798 0.280 1.00 94.69 72 VAL A CA 1
ATOM 512 C C . VAL A 1 72 ? -8.282 6.592 0.322 1.00 94.69 72 VAL A C 1
ATOM 514 O O . VAL A 1 72 ? -7.126 6.696 -0.074 1.00 94.69 72 VAL A O 1
ATOM 517 N N . LEU A 1 73 ? -8.795 5.435 0.741 1.00 95.88 73 LEU A N 1
ATOM 518 C CA . LEU A 1 73 ? -8.004 4.211 0.809 1.00 95.88 73 LEU A CA 1
ATOM 519 C C . LEU A 1 73 ? -7.647 3.692 -0.583 1.00 95.88 73 LEU A C 1
ATOM 521 O O . LEU A 1 73 ? -6.529 3.237 -0.786 1.00 95.88 73 LEU A O 1
ATOM 525 N N . TYR A 1 74 ? -8.545 3.800 -1.564 1.00 94.94 74 TYR A N 1
ATOM 526 C CA . TYR A 1 74 ? -8.224 3.422 -2.939 1.00 94.94 74 TYR A CA 1
ATOM 527 C C . TYR A 1 74 ? -7.073 4.259 -3.515 1.00 94.94 74 TYR A C 1
ATOM 529 O O . TYR A 1 74 ? -6.141 3.692 -4.089 1.00 94.94 74 TYR A O 1
ATOM 537 N N . ALA A 1 75 ? -7.104 5.580 -3.322 1.00 95.06 75 ALA A N 1
ATOM 538 C CA . ALA A 1 75 ? -6.031 6.472 -3.746 1.00 95.06 75 ALA A CA 1
ATOM 539 C C . ALA A 1 75 ? -4.725 6.209 -2.980 1.00 95.06 75 ALA A C 1
ATOM 541 O O . ALA A 1 75 ? -3.679 6.091 -3.612 1.00 95.06 75 ALA A O 1
ATOM 542 N N . ALA A 1 76 ? -4.788 6.048 -1.652 1.00 96.62 76 ALA A N 1
ATOM 543 C CA . ALA A 1 76 ? -3.621 5.745 -0.823 1.00 96.62 76 ALA A CA 1
ATOM 544 C C . ALA A 1 76 ? -2.937 4.446 -1.268 1.00 96.62 76 ALA A C 1
ATOM 546 O O . ALA A 1 76 ? -1.740 4.454 -1.530 1.00 96.62 76 ALA A O 1
ATOM 547 N N . ILE A 1 77 ? -3.697 3.360 -1.469 1.00 96.25 77 ILE A N 1
ATOM 548 C CA . ILE A 1 77 ? -3.150 2.099 -1.996 1.00 96.25 77 ILE A CA 1
ATOM 549 C C . ILE A 1 77 ? -2.531 2.313 -3.376 1.00 96.25 77 ILE A C 1
ATOM 551 O O . ILE A 1 77 ? -1.455 1.805 -3.668 1.00 96.25 77 ILE A O 1
ATOM 555 N N . GLY A 1 78 ? -3.178 3.093 -4.238 1.00 94.50 78 GLY A N 1
ATOM 556 C CA . GLY A 1 78 ? -2.639 3.384 -5.558 1.00 94.50 78 GLY A CA 1
ATOM 557 C C . GLY A 1 78 ? -1.302 4.137 -5.525 1.00 94.50 78 GLY A C 1
ATOM 558 O O . GLY A 1 78 ? -0.462 3.891 -6.388 1.00 94.50 78 GLY A O 1
ATOM 559 N N . MET A 1 79 ? -1.092 4.989 -4.518 1.00 94.12 79 MET A N 1
ATOM 560 C CA . MET A 1 79 ? 0.163 5.709 -4.264 1.00 94.12 79 MET A CA 1
ATOM 561 C C . MET A 1 79 ? 1.209 4.880 -3.505 1.00 94.12 79 MET A C 1
ATOM 563 O O . MET A 1 79 ? 2.329 5.341 -3.308 1.00 94.12 79 MET A O 1
ATOM 567 N N . LEU A 1 80 ? 0.887 3.641 -3.116 1.00 95.50 80 LEU A N 1
ATOM 568 C CA . LEU A 1 80 ? 1.904 2.701 -2.656 1.00 95.50 80 LEU A CA 1
ATOM 569 C C . LEU A 1 80 ? 2.725 2.151 -3.821 1.00 95.50 80 LEU A C 1
ATOM 571 O O . LEU A 1 80 ? 3.814 1.665 -3.581 1.00 95.50 80 LEU A O 1
ATOM 575 N N . ARG A 1 81 ? 2.248 2.175 -5.071 1.00 94.31 81 ARG A N 1
ATOM 576 C CA . ARG A 1 81 ? 2.945 1.530 -6.202 1.00 94.31 81 ARG A CA 1
ATOM 577 C C . ARG A 1 81 ? 4.415 1.956 -6.283 1.00 94.31 81 ARG A C 1
ATOM 579 O O . ARG A 1 81 ? 4.708 3.142 -6.300 1.00 94.31 81 ARG A O 1
ATOM 586 N N . ILE A 1 82 ? 5.307 0.972 -6.403 1.00 92.50 82 ILE A N 1
ATOM 587 C CA . ILE A 1 82 ? 6.755 1.197 -6.503 1.00 92.50 82 ILE A CA 1
ATOM 588 C C . ILE A 1 82 ? 7.070 2.011 -7.777 1.00 92.50 82 ILE A C 1
ATOM 590 O O . ILE A 1 82 ? 6.775 1.520 -8.882 1.00 92.50 82 ILE A O 1
ATOM 594 N N . PRO A 1 83 ? 7.638 3.228 -7.640 1.00 90.00 83 PRO A N 1
ATOM 595 C CA . PRO A 1 83 ? 8.129 4.021 -8.763 1.00 90.00 83 PRO A CA 1
ATOM 596 C C . PRO A 1 83 ? 9.261 3.316 -9.499 1.00 90.00 83 PRO A C 1
ATOM 598 O O . PRO A 1 83 ? 9.938 2.450 -8.942 1.00 90.00 83 PRO A O 1
ATOM 601 N N . LEU A 1 84 ? 9.482 3.683 -10.761 1.00 87.25 84 LEU A N 1
ATOM 602 C CA . LEU A 1 84 ? 10.567 3.079 -11.528 1.00 87.25 84 LEU A CA 1
ATOM 603 C C . LEU A 1 84 ? 11.935 3.437 -10.937 1.00 87.25 84 LEU A C 1
ATOM 605 O O . LEU A 1 84 ? 12.777 2.559 -10.794 1.00 87.25 84 LEU A O 1
ATOM 609 N N . SER A 1 85 ? 12.135 4.697 -10.552 1.00 86.12 85 SER A N 1
ATOM 610 C CA . SER A 1 85 ? 13.370 5.162 -9.910 1.00 86.12 85 SER A CA 1
ATOM 611 C C . SER A 1 85 ? 13.720 4.338 -8.667 1.00 86.12 85 SER A C 1
ATOM 613 O O . SER A 1 85 ? 14.851 3.879 -8.530 1.00 86.12 85 SER A O 1
ATOM 615 N N . THR A 1 86 ? 12.733 4.073 -7.807 1.00 90.00 86 THR A N 1
ATOM 616 C CA . THR A 1 86 ? 12.886 3.212 -6.627 1.00 90.00 86 THR A CA 1
ATOM 617 C C . THR A 1 86 ? 13.216 1.774 -7.012 1.00 90.00 86 THR A C 1
ATOM 619 O O . THR A 1 86 ? 14.120 1.187 -6.430 1.00 90.00 86 THR A O 1
ATOM 622 N N . GLN A 1 87 ? 12.534 1.206 -8.014 1.00 91.12 87 GLN A N 1
ATOM 623 C CA . GLN A 1 87 ? 12.853 -0.140 -8.494 1.00 91.12 87 GLN A CA 1
ATOM 624 C C . GLN A 1 87 ? 14.311 -0.233 -8.960 1.00 91.12 87 GLN A C 1
ATOM 626 O O . GLN A 1 87 ? 15.010 -1.146 -8.536 1.00 91.12 87 GLN A O 1
ATOM 631 N N . LEU A 1 88 ? 14.763 0.699 -9.801 1.00 90.19 88 LEU A N 1
ATOM 632 C CA . LEU A 1 88 ? 16.131 0.705 -10.319 1.00 90.19 88 LEU A CA 1
ATOM 633 C C . LEU A 1 88 ? 17.153 0.854 -9.188 1.00 90.19 88 LEU A C 1
ATOM 635 O O . LEU A 1 88 ? 18.150 0.142 -9.174 1.00 90.19 88 LEU A O 1
ATOM 639 N N . SER A 1 89 ? 16.872 1.715 -8.205 1.00 91.00 89 SER A N 1
ATOM 640 C CA . SER A 1 89 ? 17.720 1.863 -7.018 1.00 91.00 89 SER A CA 1
ATOM 641 C C . SER A 1 89 ? 17.827 0.565 -6.217 1.00 91.00 89 SER A C 1
ATOM 643 O O . SER A 1 89 ? 18.914 0.212 -5.780 1.00 91.00 89 SER A O 1
ATOM 645 N N . TRP A 1 90 ? 16.717 -0.150 -6.022 1.00 94.12 90 TRP A N 1
ATOM 646 C CA . TRP A 1 90 ? 16.693 -1.411 -5.272 1.00 94.12 90 TRP A CA 1
ATOM 647 C C . TRP A 1 90 ? 17.300 -2.589 -6.042 1.00 94.12 90 TRP A C 1
ATOM 649 O O . TRP A 1 90 ? 17.748 -3.560 -5.436 1.00 94.12 90 TRP A O 1
ATOM 659 N N . GLU A 1 91 ? 17.276 -2.540 -7.374 1.00 90.06 91 GLU A N 1
ATOM 660 C CA . GLU A 1 91 ? 17.930 -3.531 -8.232 1.00 90.06 91 GLU A CA 1
ATOM 661 C C . GLU A 1 91 ? 19.451 -3.337 -8.285 1.00 90.06 91 GLU A C 1
ATOM 663 O O . GLU A 1 91 ? 20.175 -4.326 -8.409 1.00 90.06 91 GLU A O 1
ATOM 668 N N . ASP A 1 92 ? 19.924 -2.092 -8.171 1.00 92.12 92 ASP A N 1
ATOM 669 C CA . ASP A 1 92 ? 21.350 -1.750 -8.126 1.00 92.12 92 ASP A CA 1
ATOM 670 C C . ASP A 1 92 ? 21.952 -1.948 -6.723 1.00 92.12 92 ASP A C 1
ATOM 672 O O . ASP A 1 92 ? 23.048 -2.497 -6.588 1.00 92.12 92 ASP A O 1
ATOM 676 N N . ASP A 1 93 ? 21.212 -1.575 -5.672 1.00 91.94 93 ASP A N 1
ATOM 677 C CA . ASP A 1 93 ? 21.659 -1.639 -4.280 1.00 91.94 93 ASP A CA 1
ATOM 678 C C . ASP A 1 93 ? 20.628 -2.313 -3.357 1.00 91.94 93 ASP A C 1
ATOM 680 O O . ASP A 1 93 ? 19.574 -1.767 -3.014 1.00 91.94 93 ASP A O 1
ATOM 684 N N . ALA A 1 94 ? 20.968 -3.518 -2.898 1.00 89.69 94 ALA A N 1
ATOM 685 C CA . ALA A 1 94 ? 20.146 -4.266 -1.953 1.00 89.69 94 ALA A CA 1
ATOM 686 C C . ALA A 1 94 ? 20.097 -3.620 -0.556 1.00 89.69 94 ALA A C 1
ATOM 688 O O . ALA A 1 94 ? 19.117 -3.827 0.160 1.00 89.69 94 ALA A O 1
ATOM 689 N N . GLU A 1 95 ? 21.115 -2.849 -0.160 1.00 90.62 95 GLU A N 1
ATOM 690 C CA . GLU A 1 95 ? 21.105 -2.131 1.120 1.00 90.62 95 GLU A CA 1
ATOM 691 C C . GLU A 1 95 ? 20.074 -1.000 1.086 1.00 90.62 95 GLU A C 1
ATOM 693 O O . GLU A 1 95 ? 19.323 -0.833 2.044 1.00 90.62 95 GLU A O 1
ATOM 698 N N . ALA A 1 96 ? 19.947 -0.301 -0.048 1.00 89.62 96 ALA A N 1
ATOM 699 C CA . ALA A 1 96 ? 18.901 0.699 -0.251 1.00 89.62 96 ALA A CA 1
ATOM 700 C C . ALA A 1 96 ? 17.495 0.096 -0.094 1.00 89.62 96 ALA A C 1
ATOM 702 O O . ALA A 1 96 ? 16.644 0.680 0.575 1.00 89.62 96 ALA A O 1
ATOM 703 N N . TYR A 1 97 ? 17.260 -1.105 -0.641 1.00 90.44 97 TYR A N 1
ATOM 704 C CA . TYR A 1 97 ? 16.002 -1.830 -0.424 1.00 90.44 97 TYR A CA 1
ATOM 705 C C . TYR A 1 97 ? 15.751 -2.115 1.061 1.00 90.44 97 TYR A C 1
ATOM 707 O O . TYR A 1 97 ? 14.651 -1.869 1.552 1.00 90.44 97 TYR A O 1
ATOM 715 N N . LEU A 1 98 ? 16.752 -2.640 1.777 1.00 89.69 98 LEU A N 1
ATOM 716 C CA . LEU A 1 98 ? 16.617 -2.964 3.200 1.00 89.69 98 LEU A CA 1
ATOM 717 C C . LEU A 1 98 ? 16.351 -1.715 4.037 1.00 89.69 98 LEU A C 1
ATOM 719 O O . LEU A 1 98 ? 15.481 -1.748 4.900 1.00 89.69 98 LEU A O 1
ATOM 723 N N . GLN A 1 99 ? 17.055 -0.622 3.753 1.00 89.94 99 GLN A N 1
ATOM 724 C CA . GLN A 1 99 ? 16.870 0.642 4.445 1.00 89.94 99 GLN A CA 1
ATOM 725 C C . GLN A 1 99 ? 15.482 1.239 4.184 1.00 89.94 99 GLN A C 1
ATOM 727 O O . GLN A 1 99 ? 14.872 1.759 5.111 1.00 89.94 99 GLN A O 1
ATOM 732 N N . ASP A 1 100 ? 14.971 1.191 2.953 1.00 89.56 100 ASP A N 1
ATOM 733 C CA . ASP A 1 100 ? 13.663 1.768 2.616 1.00 89.56 100 ASP A CA 1
ATOM 734 C C . ASP A 1 100 ? 12.475 0.946 3.135 1.00 89.56 100 ASP A C 1
ATOM 736 O O . ASP A 1 100 ? 11.410 1.507 3.398 1.00 89.56 100 ASP A O 1
ATOM 740 N N . GLU A 1 101 ? 12.630 -0.375 3.243 1.00 87.12 101 GLU A N 1
ATOM 741 C CA . GLU A 1 101 ? 11.576 -1.303 3.675 1.00 87.12 101 GLU A CA 1
ATOM 742 C C . GLU A 1 101 ? 11.634 -1.658 5.169 1.00 87.12 101 GLU A C 1
ATOM 744 O O . GLU A 1 101 ? 10.791 -2.422 5.643 1.00 87.12 101 GLU A O 1
ATOM 749 N N . ASP A 1 102 ? 12.596 -1.112 5.916 1.00 87.38 102 ASP A N 1
ATOM 750 C CA . ASP A 1 102 ? 12.621 -1.210 7.375 1.00 87.38 102 ASP A CA 1
ATOM 751 C C . ASP A 1 102 ? 11.454 -0.413 7.991 1.00 87.38 102 ASP A C 1
ATOM 753 O O . ASP A 1 102 ? 11.215 0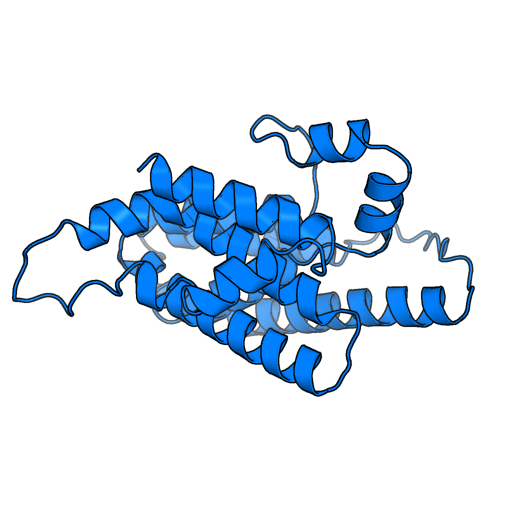.745 7.638 1.00 87.38 102 ASP A O 1
ATOM 757 N N . ASP A 1 103 ? 10.744 -1.022 8.947 1.00 78.75 103 ASP A N 1
ATOM 758 C CA . ASP A 1 103 ? 9.659 -0.374 9.695 1.00 78.75 103 ASP A CA 1
ATOM 759 C C . ASP A 1 103 ? 10.193 0.848 10.491 1.00 78.75 103 ASP A C 1
ATOM 761 O O . ASP A 1 103 ? 9.449 1.807 10.707 1.00 78.75 103 ASP A O 1
ATOM 765 N N . ASP A 1 104 ? 11.483 0.845 10.871 1.00 81.69 104 ASP A N 1
ATOM 766 C CA . ASP A 1 104 ? 12.176 1.937 11.583 1.00 81.69 104 ASP A CA 1
ATOM 767 C C . ASP A 1 104 ? 12.947 2.896 10.643 1.00 81.69 104 ASP A C 1
ATOM 769 O O . ASP A 1 104 ? 13.784 3.694 11.083 1.00 81.69 104 ASP A O 1
ATOM 773 N N . SER A 1 105 ? 12.677 2.840 9.336 1.00 84.19 105 SER A N 1
ATOM 774 C CA . SER A 1 105 ? 13.331 3.693 8.345 1.00 84.19 105 SER A CA 1
ATOM 775 C C . SER A 1 105 ? 13.013 5.184 8.517 1.00 84.19 105 SER A C 1
ATOM 777 O O . SER A 1 105 ? 11.889 5.588 8.817 1.00 84.19 105 SER A O 1
ATOM 779 N N . PHE A 1 106 ? 14.002 6.035 8.222 1.00 80.00 106 PHE A N 1
ATOM 780 C CA . PHE A 1 106 ? 13.822 7.487 8.093 1.00 80.00 106 PHE A CA 1
ATOM 781 C C . PHE A 1 106 ? 13.464 7.927 6.663 1.00 80.00 106 PHE A C 1
ATOM 783 O O . PHE A 1 106 ? 13.482 9.127 6.374 1.00 80.00 106 PHE A O 1
ATOM 790 N N . SER A 1 107 ? 13.167 6.990 5.756 1.00 83.38 107 SER A N 1
ATOM 791 C CA . SER A 1 107 ? 12.843 7.297 4.363 1.00 83.38 107 SER A CA 1
ATOM 792 C C . SER A 1 107 ? 11.573 8.145 4.247 1.00 83.38 107 SER A C 1
ATOM 794 O O . SER A 1 107 ? 10.534 7.869 4.847 1.00 83.38 107 SER A O 1
ATOM 796 N N . ILE A 1 108 ? 11.654 9.204 3.439 1.00 83.94 108 ILE A N 1
ATOM 797 C CA . ILE A 1 108 ? 10.550 10.135 3.191 1.00 83.94 108 ILE A CA 1
ATOM 798 C C . ILE A 1 108 ? 10.112 9.962 1.743 1.00 83.94 108 ILE A C 1
ATOM 800 O O . ILE A 1 108 ? 10.820 10.342 0.815 1.00 83.94 108 ILE A O 1
ATOM 804 N N . SER A 1 109 ? 8.927 9.392 1.544 1.00 88.50 109 SER A N 1
ATOM 805 C CA . SER A 1 109 ? 8.326 9.237 0.221 1.00 88.50 109 SER A CA 1
ATOM 806 C C . SER A 1 109 ? 6.803 9.247 0.298 1.00 88.50 109 SER A C 1
ATOM 808 O O . SER A 1 109 ? 6.216 8.982 1.349 1.00 88.50 109 SER A O 1
ATOM 810 N N . THR A 1 110 ? 6.150 9.487 -0.840 1.00 90.88 110 THR A N 1
ATOM 811 C CA . THR A 1 110 ? 4.689 9.368 -0.968 1.00 90.88 110 THR A CA 1
ATOM 812 C C . THR A 1 110 ? 4.205 7.966 -0.588 1.00 90.88 110 THR A C 1
ATOM 814 O O . THR A 1 110 ? 3.151 7.826 0.033 1.00 90.88 110 THR A O 1
ATOM 817 N N . ARG A 1 111 ? 4.997 6.924 -0.892 1.00 92.12 111 ARG A N 1
ATOM 818 C CA . ARG A 1 111 ? 4.709 5.540 -0.490 1.00 92.12 111 ARG A CA 1
ATOM 819 C C . ARG A 1 111 ? 4.724 5.403 1.033 1.00 92.12 111 ARG A C 1
ATOM 821 O O . ARG A 1 111 ? 3.781 4.841 1.581 1.00 92.12 111 ARG A O 1
ATOM 828 N N . VAL A 1 112 ? 5.730 5.944 1.725 1.00 92.38 112 VAL A N 1
ATOM 829 C CA . VAL A 1 112 ? 5.791 5.929 3.202 1.00 92.38 112 VAL A CA 1
ATOM 830 C C . VAL A 1 112 ? 4.618 6.708 3.808 1.00 92.38 112 VAL A C 1
ATOM 832 O O . VAL A 1 112 ? 3.919 6.182 4.674 1.00 92.38 112 VAL A O 1
ATOM 835 N N . ALA A 1 113 ? 4.313 7.901 3.291 1.00 94.31 113 ALA A N 1
ATOM 836 C CA . ALA A 1 113 ? 3.182 8.706 3.759 1.00 94.31 113 ALA A CA 1
ATOM 837 C C . ALA A 1 113 ? 1.826 7.995 3.558 1.00 94.31 113 ALA A C 1
ATOM 839 O O . ALA A 1 113 ? 0.950 8.046 4.424 1.00 94.31 113 ALA A O 1
ATOM 840 N N . ALA A 1 114 ? 1.649 7.273 2.446 1.00 96.31 114 ALA A N 1
ATOM 841 C CA . ALA A 1 114 ? 0.455 6.464 2.204 1.00 96.31 114 ALA A CA 1
ATOM 842 C C . ALA A 1 114 ? 0.325 5.297 3.201 1.00 96.31 114 ALA A C 1
ATOM 844 O O . ALA A 1 114 ? -0.783 5.024 3.669 1.00 96.31 114 ALA A O 1
ATOM 845 N N . GLN A 1 115 ? 1.430 4.625 3.554 1.00 96.06 115 GLN A N 1
ATOM 846 C CA . GLN A 1 115 ? 1.428 3.573 4.582 1.00 96.06 115 GLN A CA 1
ATOM 847 C C . GLN A 1 115 ? 1.024 4.140 5.947 1.00 96.06 115 GLN A C 1
ATOM 849 O O . GLN A 1 115 ? 0.114 3.605 6.582 1.00 96.06 115 GLN A O 1
ATOM 854 N N . GLN A 1 116 ? 1.630 5.261 6.350 1.00 95.38 116 GLN A N 1
ATOM 855 C CA . GLN A 1 116 ? 1.322 5.957 7.604 1.00 95.38 116 GLN A CA 1
ATOM 856 C C . GLN A 1 116 ? -0.155 6.353 7.683 1.00 95.38 116 GLN A C 1
ATOM 858 O O . GLN A 1 116 ? -0.811 6.087 8.689 1.00 95.38 116 GLN A O 1
ATOM 863 N N . LEU A 1 117 ? -0.719 6.902 6.601 1.00 96.69 117 LEU A N 1
ATOM 864 C CA . LEU A 1 117 ? -2.147 7.209 6.538 1.00 96.69 117 LEU A CA 1
ATOM 865 C C . LEU A 1 117 ? -3.014 5.964 6.748 1.00 96.69 117 LEU A C 1
ATOM 867 O O . LEU A 1 117 ? -3.997 6.018 7.486 1.00 96.69 117 LEU A O 1
ATOM 871 N N . ILE A 1 118 ? -2.704 4.858 6.067 1.00 97.06 118 ILE A N 1
ATOM 872 C CA . ILE A 1 118 ? -3.496 3.627 6.172 1.00 97.06 118 ILE A CA 1
ATOM 873 C C . ILE A 1 118 ? -3.488 3.118 7.616 1.00 97.06 118 ILE A C 1
ATOM 875 O O . ILE A 1 118 ? -4.559 2.799 8.137 1.00 97.06 118 ILE A O 1
ATOM 879 N N . VAL A 1 119 ? -2.320 3.085 8.263 1.00 95.75 119 VAL A N 1
ATOM 880 C CA . VAL A 1 119 ? -2.174 2.678 9.670 1.00 95.75 119 VAL A CA 1
ATOM 881 C C . VAL A 1 119 ? -2.975 3.600 10.588 1.00 95.75 119 VAL A C 1
ATOM 883 O O . VAL A 1 119 ? -3.841 3.128 11.319 1.00 95.75 119 VAL A O 1
ATOM 886 N N . GLU A 1 120 ? -2.803 4.917 10.469 1.00 95.81 120 GLU A N 1
ATOM 887 C CA . GLU A 1 120 ? -3.511 5.896 11.301 1.00 95.81 120 GLU A CA 1
ATOM 888 C C . GLU A 1 120 ? -5.039 5.797 11.143 1.00 95.81 120 GLU A C 1
ATOM 890 O O . GLU A 1 120 ? -5.799 5.887 12.110 1.00 95.81 120 GLU A O 1
ATOM 895 N N . LEU A 1 121 ? -5.535 5.567 9.924 1.00 95.38 121 LEU A N 1
ATOM 896 C CA . LEU A 1 121 ? -6.965 5.362 9.681 1.00 95.38 121 LEU A CA 1
ATOM 897 C C . LEU A 1 121 ? -7.474 4.041 10.267 1.00 95.38 121 LEU A C 1
ATOM 899 O O . LEU A 1 121 ? -8.609 3.990 10.754 1.00 95.38 121 LEU A O 1
ATOM 903 N N . LEU A 1 122 ? -6.671 2.977 10.218 1.00 93.56 122 LEU A N 1
ATOM 904 C CA . LEU A 1 122 ? -6.999 1.700 10.849 1.00 93.56 122 LEU A CA 1
ATOM 905 C C . LEU A 1 122 ? -7.053 1.832 12.373 1.00 93.56 122 LEU A C 1
ATOM 907 O O . LEU A 1 122 ? -8.000 1.321 12.973 1.00 93.56 122 LEU A O 1
ATOM 911 N N . ASP A 1 123 ? -6.130 2.570 12.978 1.00 93.31 123 ASP A N 1
ATOM 912 C CA . ASP A 1 123 ? -6.067 2.768 14.427 1.00 93.31 123 ASP A CA 1
ATOM 913 C C . ASP A 1 123 ? -7.187 3.687 14.929 1.00 93.31 123 ASP A C 1
ATOM 915 O O . ASP A 1 123 ? -7.927 3.344 15.857 1.00 93.31 123 ASP A O 1
ATOM 919 N N . SER A 1 124 ? -7.392 4.827 14.265 1.00 92.31 124 SER A N 1
ATOM 920 C CA . SER A 1 124 ? -8.384 5.832 14.671 1.00 92.31 124 SER A CA 1
ATOM 921 C C . SER A 1 124 ? -9.834 5.399 14.419 1.00 92.31 124 SER A C 1
ATOM 923 O O . SER A 1 124 ? -10.730 5.688 15.221 1.00 92.31 124 SER A O 1
ATOM 925 N N . LEU A 1 125 ? -10.106 4.690 13.316 1.00 89.88 125 LEU A N 1
ATOM 926 C CA . LEU A 1 125 ? -11.467 4.299 12.919 1.00 89.88 125 LEU A CA 1
ATOM 927 C C . LEU A 1 125 ? -11.768 2.815 13.173 1.00 89.88 125 LEU A C 1
ATOM 929 O O . LEU A 1 125 ? -12.933 2.390 13.076 1.00 89.88 125 LEU A O 1
ATOM 933 N N . GLY A 1 126 ? -10.750 2.015 13.497 1.00 85.81 126 GLY A N 1
ATOM 934 C CA . GLY A 1 126 ? -10.863 0.586 13.751 1.00 85.81 126 GLY A CA 1
ATOM 935 C C . GLY A 1 126 ? -11.570 -0.139 12.609 1.00 85.81 126 GLY A C 1
ATOM 936 O O . GLY A 1 126 ? -11.325 0.056 11.418 1.00 85.81 126 GLY A O 1
ATOM 937 N N . LYS A 1 127 ? -12.577 -0.938 12.971 1.00 79.38 127 LYS A N 1
ATOM 938 C CA . LYS A 1 127 ? -13.385 -1.718 12.017 1.00 79.38 127 LYS A CA 1
ATOM 939 C C . LYS A 1 127 ? -14.024 -0.903 10.896 1.00 79.38 127 LYS A C 1
ATOM 941 O O . LYS A 1 127 ? -14.384 -1.475 9.869 1.00 79.38 127 LYS A O 1
ATOM 946 N N . ARG A 1 128 ? -14.257 0.394 11.117 1.00 86.62 128 ARG A N 1
ATOM 947 C CA . ARG A 1 128 ? -14.910 1.247 10.121 1.00 86.62 128 ARG A CA 1
ATOM 948 C C . ARG A 1 128 ? -14.001 1.479 8.915 1.00 86.62 128 ARG A C 1
ATOM 950 O O . ARG A 1 128 ? -14.542 1.691 7.840 1.00 86.62 128 ARG A O 1
ATOM 957 N N . ALA A 1 129 ? -12.678 1.384 9.088 1.00 90.44 129 ALA A N 1
ATOM 958 C CA . ALA A 1 129 ? -11.688 1.443 8.012 1.00 90.44 129 ALA A CA 1
ATOM 959 C C . ALA A 1 129 ? -11.400 0.084 7.372 1.00 90.44 129 ALA A C 1
ATOM 961 O O . ALA A 1 129 ? -11.160 0.025 6.170 1.00 90.44 129 ALA A O 1
ATOM 962 N N . VAL A 1 130 ? -11.523 -1.008 8.133 1.00 87.88 130 VAL A N 1
ATOM 963 C CA . VAL A 1 130 ? -11.244 -2.365 7.641 1.00 87.88 130 VAL A CA 1
ATOM 964 C C . VAL A 1 130 ? -12.067 -2.707 6.395 1.00 87.88 130 VAL A C 1
ATOM 966 O O . VAL A 1 130 ? -11.502 -3.077 5.374 1.00 87.88 130 VAL A O 1
ATOM 969 N N . GLN A 1 131 ? -13.395 -2.562 6.444 1.00 85.88 131 GLN A N 1
ATOM 970 C CA . GLN A 1 131 ? -14.266 -2.919 5.314 1.00 85.88 131 GLN A CA 1
ATOM 971 C C . GLN A 1 131 ? -13.967 -2.104 4.035 1.00 85.88 131 GLN A C 1
ATOM 973 O O . GLN A 1 131 ? -13.772 -2.710 2.981 1.00 85.88 131 GLN A O 1
ATOM 978 N N . PRO A 1 132 ? -13.871 -0.762 4.090 1.00 91.12 132 PRO A N 1
ATOM 979 C CA . PRO A 1 132 ? -13.455 0.034 2.937 1.00 91.12 132 PRO A CA 1
ATOM 980 C C . PRO A 1 132 ? -12.057 -0.304 2.410 1.00 91.12 132 PRO A C 1
ATOM 982 O O . PRO A 1 132 ? -11.886 -0.374 1.194 1.00 91.12 132 PRO A O 1
ATOM 985 N N . LEU A 1 133 ? -11.086 -0.585 3.289 1.00 93.00 133 LEU A N 1
ATOM 986 C CA . LEU A 1 133 ? -9.745 -1.014 2.878 1.00 93.00 133 LEU A CA 1
ATOM 987 C C . LEU A 1 133 ? -9.810 -2.313 2.075 1.00 93.00 133 LEU A C 1
ATOM 989 O O . LEU A 1 133 ? -9.213 -2.416 1.010 1.00 93.00 133 LEU A O 1
ATOM 993 N N . CYS A 1 134 ? -10.588 -3.281 2.559 1.00 88.69 134 CYS A N 1
ATOM 994 C CA . CYS A 1 134 ? -10.798 -4.558 1.886 1.00 88.69 134 CYS A CA 1
ATOM 995 C C . CYS A 1 134 ? -11.354 -4.371 0.471 1.00 88.69 134 CYS A C 1
ATOM 997 O O . CYS A 1 134 ? -10.854 -4.974 -0.477 1.00 88.69 134 CYS A O 1
ATOM 999 N N . GLY A 1 135 ? -12.359 -3.503 0.323 1.00 89.25 135 GLY A N 1
ATOM 1000 C CA . GLY A 1 135 ? -12.921 -3.166 -0.984 1.00 89.25 135 GLY A CA 1
ATOM 1001 C C . GLY A 1 135 ? -11.899 -2.497 -1.907 1.00 89.25 135 GLY A C 1
ATOM 1002 O O . GLY A 1 135 ? -11.840 -2.819 -3.091 1.00 89.25 135 GLY A O 1
ATOM 1003 N N . ALA A 1 136 ? -11.058 -1.606 -1.378 1.00 92.44 136 ALA A N 1
ATOM 1004 C CA . ALA A 1 136 ? -9.993 -0.969 -2.146 1.00 92.44 136 ALA A CA 1
ATOM 1005 C C . ALA A 1 136 ? -8.910 -1.973 -2.594 1.00 92.44 136 ALA A C 1
ATOM 1007 O O . ALA A 1 136 ? -8.535 -1.970 -3.766 1.00 92.44 136 ALA A O 1
ATOM 1008 N N . VAL A 1 137 ? -8.475 -2.881 -1.712 1.00 91.94 137 VAL A N 1
ATOM 1009 C CA . VAL A 1 137 ? -7.549 -3.988 -2.031 1.00 91.94 137 VAL A CA 1
ATOM 1010 C C . VAL A 1 137 ? -8.116 -4.874 -3.141 1.00 91.94 137 VAL A C 1
ATOM 1012 O O . VAL A 1 137 ? -7.418 -5.173 -4.108 1.00 91.94 137 VAL A O 1
ATOM 1015 N N . GLN A 1 138 ? -9.393 -5.259 -3.048 1.00 89.00 138 GLN A N 1
ATOM 1016 C CA . GLN A 1 138 ? -10.053 -6.086 -4.065 1.00 89.00 138 GLN A CA 1
ATOM 1017 C C . GLN A 1 138 ? -10.136 -5.389 -5.427 1.00 89.00 138 GLN A C 1
ATOM 1019 O O . GLN A 1 138 ? -9.929 -6.037 -6.451 1.00 89.00 138 GLN A O 1
ATOM 1024 N N . ARG A 1 139 ? -10.397 -4.076 -5.450 1.00 91.00 139 ARG A N 1
ATOM 1025 C CA . ARG A 1 139 ? -10.395 -3.288 -6.690 1.00 91.00 139 ARG A CA 1
ATOM 1026 C C . ARG A 1 139 ? -9.013 -3.274 -7.343 1.00 91.00 139 ARG A C 1
ATOM 1028 O O . ARG A 1 139 ? -8.904 -3.687 -8.489 1.00 91.00 139 ARG A O 1
ATOM 1035 N N . HIS A 1 140 ? -7.961 -2.930 -6.595 1.00 92.19 140 HIS A N 1
ATOM 1036 C CA . HIS A 1 140 ? -6.582 -2.968 -7.111 1.00 92.19 140 HIS A CA 1
ATOM 1037 C C . HIS A 1 140 ? -6.176 -4.368 -7.584 1.00 92.19 140 HIS A C 1
ATOM 1039 O O . HIS A 1 140 ? -5.529 -4.523 -8.616 1.00 92.19 140 HIS A O 1
ATOM 1045 N N . ALA A 1 141 ? -6.602 -5.419 -6.881 1.00 88.19 141 ALA A N 1
ATOM 1046 C CA . ALA A 1 141 ? -6.357 -6.791 -7.308 1.00 88.19 141 ALA A CA 1
ATOM 1047 C C . ALA A 1 141 ? -7.062 -7.147 -8.631 1.00 88.19 141 ALA A C 1
ATOM 1049 O O . ALA A 1 141 ? -6.482 -7.866 -9.450 1.00 88.19 141 ALA A O 1
ATOM 1050 N N . ALA A 1 142 ? -8.289 -6.669 -8.846 1.00 88.81 142 ALA A N 1
ATOM 1051 C CA . ALA A 1 142 ? -9.014 -6.864 -10.099 1.00 88.81 142 ALA A CA 1
ATOM 1052 C C . ALA A 1 142 ? -8.371 -6.072 -11.249 1.00 88.81 142 ALA A C 1
ATOM 1054 O O . ALA A 1 142 ? -8.146 -6.632 -12.322 1.00 88.81 142 ALA A O 1
ATOM 1055 N N . ASP A 1 143 ? -7.996 -4.815 -11.003 1.00 90.50 143 ASP A N 1
ATOM 1056 C CA . ASP A 1 143 ? -7.320 -3.957 -11.982 1.00 90.50 143 ASP A CA 1
ATOM 1057 C C . ASP A 1 143 ? -5.961 -4.546 -12.388 1.00 90.50 143 ASP A C 1
ATOM 1059 O O . ASP A 1 143 ? -5.619 -4.605 -13.569 1.00 90.50 143 ASP A O 1
ATOM 1063 N N . SER A 1 144 ? -5.209 -5.070 -11.418 1.00 92.06 144 SER A N 1
ATOM 1064 C CA . SER A 1 144 ? -3.962 -5.795 -11.656 1.00 92.06 144 SER A CA 1
ATOM 1065 C C . SER A 1 144 ? -4.164 -7.029 -12.543 1.00 92.06 144 SER A C 1
ATOM 1067 O O . SER A 1 144 ? -3.383 -7.254 -13.467 1.00 92.06 144 SER A O 1
ATOM 1069 N N . GLU A 1 145 ? -5.225 -7.810 -12.325 1.00 90.56 145 GLU A N 1
ATOM 1070 C CA . GLU A 1 145 ? -5.513 -8.975 -13.170 1.00 90.56 145 GLU A CA 1
ATOM 1071 C C . GLU A 1 145 ? -5.892 -8.563 -14.597 1.00 90.56 145 GLU A C 1
ATOM 1073 O O . GLU A 1 145 ? -5.424 -9.169 -15.560 1.00 90.56 145 GLU A O 1
ATOM 1078 N N . ALA A 1 146 ? -6.671 -7.489 -14.752 1.00 92.25 146 ALA A N 1
ATOM 1079 C CA . ALA A 1 146 ? -7.001 -6.936 -16.061 1.00 92.25 146 ALA A CA 1
ATOM 1080 C C . ALA A 1 146 ? -5.744 -6.453 -16.807 1.00 92.25 146 ALA A C 1
ATOM 1082 O O . ALA A 1 146 ? -5.562 -6.764 -17.985 1.00 92.25 146 ALA A O 1
ATOM 1083 N N . LEU A 1 147 ? -4.831 -5.761 -16.114 1.00 91.56 147 LEU A N 1
ATOM 1084 C CA . LEU A 1 147 ? -3.538 -5.345 -16.666 1.00 91.56 147 LEU A CA 1
ATOM 1085 C C . LEU A 1 147 ? -2.684 -6.545 -17.084 1.00 91.56 147 LEU A C 1
ATOM 1087 O O . LEU A 1 147 ? -2.065 -6.515 -18.149 1.00 91.56 147 LEU A O 1
ATOM 1091 N N . LYS A 1 148 ? -2.661 -7.604 -16.269 1.00 92.12 148 LYS A N 1
ATOM 1092 C CA . LYS A 1 148 ? -1.929 -8.840 -16.558 1.00 92.12 148 LYS A CA 1
ATOM 1093 C C . LYS A 1 148 ? -2.486 -9.539 -17.797 1.00 92.12 148 LYS A C 1
ATOM 1095 O O . LYS A 1 148 ? -1.715 -9.893 -18.685 1.00 92.12 148 LYS A O 1
ATOM 1100 N N . ALA A 1 149 ? -3.809 -9.683 -17.888 1.00 93.06 149 ALA A N 1
ATOM 1101 C CA . ALA A 1 149 ? -4.486 -10.258 -19.050 1.00 93.06 149 ALA A CA 1
ATOM 1102 C C . ALA A 1 149 ? -4.265 -9.427 -20.326 1.00 93.06 149 ALA A C 1
ATOM 1104 O O . ALA A 1 149 ? -4.153 -9.984 -21.415 1.00 93.06 149 ALA A O 1
ATOM 1105 N N . GLY A 1 150 ? -4.142 -8.104 -20.186 1.00 93.19 150 GLY A N 1
ATOM 1106 C CA . GLY A 1 150 ? -3.768 -7.186 -21.263 1.00 93.19 150 GLY A CA 1
ATOM 1107 C C . GLY A 1 150 ? -2.274 -7.170 -21.614 1.00 93.19 150 GLY A C 1
ATOM 1108 O O . GLY A 1 150 ? -1.873 -6.399 -22.481 1.00 93.19 150 GLY A O 1
ATOM 1109 N N . GLY A 1 151 ? -1.437 -7.979 -20.952 1.00 91.50 151 GLY A N 1
ATOM 1110 C CA . GLY A 1 151 ? 0.002 -8.068 -21.221 1.00 91.50 151 GLY A CA 1
ATOM 1111 C C . GLY A 1 151 ? 0.839 -6.907 -20.669 1.00 91.50 151 GLY A C 1
ATOM 1112 O O . GLY A 1 151 ? 1.995 -6.749 -21.056 1.00 91.50 151 GLY A O 1
ATOM 1113 N N . SER A 1 152 ? 0.297 -6.082 -19.768 1.00 89.81 152 SER A N 1
ATOM 1114 C CA . SER A 1 152 ? 1.033 -4.946 -19.204 1.00 89.81 152 SER A CA 1
ATOM 1115 C C . SER A 1 152 ? 2.120 -5.404 -18.236 1.00 89.81 152 SER A C 1
ATOM 1117 O O . SER A 1 152 ? 1.812 -5.940 -17.178 1.00 89.81 152 SER A O 1
ATOM 1119 N N . ALA A 1 153 ? 3.385 -5.076 -18.500 1.00 88.06 153 ALA A N 1
ATOM 1120 C CA . ALA A 1 153 ? 4.504 -5.397 -17.606 1.00 88.06 153 ALA A CA 1
ATOM 1121 C C . ALA A 1 153 ? 4.420 -4.746 -16.205 1.00 88.06 153 ALA A C 1
ATOM 1123 O O . ALA A 1 153 ? 5.161 -5.133 -15.307 1.00 88.06 153 ALA A O 1
ATOM 1124 N N . SER A 1 154 ? 3.530 -3.768 -15.987 1.00 88.38 154 SER A N 1
ATOM 1125 C CA . SER A 1 154 ? 3.359 -3.091 -14.690 1.00 88.38 154 SER A CA 1
ATOM 1126 C C . SER A 1 154 ? 2.267 -3.686 -13.802 1.00 88.38 154 SER A C 1
ATOM 1128 O O . SER A 1 154 ? 2.076 -3.187 -12.691 1.00 88.38 154 SER A O 1
ATOM 1130 N N . TRP A 1 155 ? 1.568 -4.742 -14.245 1.00 93.81 155 TRP A N 1
ATOM 1131 C CA . TRP A 1 155 ? 0.456 -5.349 -13.497 1.00 93.81 155 TRP A CA 1
ATOM 1132 C C . TRP A 1 155 ? 0.830 -5.674 -12.042 1.00 93.81 155 TRP A C 1
ATOM 1134 O O . TRP A 1 155 ? 0.030 -5.473 -11.124 1.00 93.81 155 TRP A O 1
ATOM 1144 N N . TRP A 1 156 ? 2.073 -6.116 -11.830 1.00 94.56 156 TRP A N 1
ATOM 1145 C CA . TRP A 1 156 ? 2.589 -6.553 -10.537 1.00 94.56 156 TRP A CA 1
ATOM 1146 C C . TRP A 1 156 ? 2.698 -5.418 -9.515 1.00 94.56 156 TRP A C 1
ATOM 1148 O O . TRP A 1 156 ? 2.580 -5.687 -8.328 1.00 94.56 156 TRP A O 1
ATOM 1158 N N . ARG A 1 157 ? 2.862 -4.154 -9.937 1.00 94.75 157 ARG A N 1
ATOM 1159 C CA . ARG A 1 157 ? 2.988 -3.009 -9.012 1.00 94.75 157 ARG A CA 1
ATOM 1160 C C . ARG A 1 157 ? 1.688 -2.743 -8.263 1.00 94.75 157 ARG A C 1
ATOM 1162 O O . ARG A 1 157 ? 1.703 -2.477 -7.069 1.00 94.75 157 ARG A O 1
ATOM 1169 N N . SER A 1 158 ? 0.558 -2.829 -8.967 1.00 93.19 158 SER A N 1
ATOM 1170 C CA . SER A 1 158 ? -0.766 -2.698 -8.345 1.00 93.19 158 SER A CA 1
ATOM 1171 C C . SER A 1 158 ? -1.066 -3.893 -7.432 1.00 93.19 158 SER A C 1
ATOM 1173 O O . SER A 1 158 ? -1.598 -3.708 -6.338 1.00 93.19 158 SER A O 1
ATOM 1175 N N . ARG A 1 159 ? -0.636 -5.106 -7.821 1.00 93.50 159 ARG A N 1
ATOM 1176 C CA . ARG A 1 159 ? -0.716 -6.290 -6.950 1.00 93.50 159 ARG A CA 1
ATOM 1177 C C . ARG A 1 159 ? 0.113 -6.115 -5.676 1.00 93.50 159 ARG A C 1
ATOM 1179 O O . ARG A 1 159 ? -0.396 -6.372 -4.592 1.00 93.50 159 ARG A O 1
ATOM 1186 N N . GLU A 1 160 ? 1.362 -5.673 -5.802 1.00 95.50 160 GLU A N 1
ATOM 1187 C CA . GLU A 1 160 ? 2.282 -5.459 -4.680 1.00 95.50 160 GLU A CA 1
ATOM 1188 C C . GLU A 1 160 ? 1.719 -4.421 -3.705 1.00 95.50 160 GLU A C 1
ATOM 1190 O O . GLU A 1 160 ? 1.600 -4.711 -2.517 1.00 95.50 160 GLU A O 1
ATOM 1195 N N . ALA A 1 161 ? 1.249 -3.279 -4.213 1.00 95.69 161 ALA A N 1
ATOM 1196 C CA . ALA A 1 161 ? 0.613 -2.235 -3.415 1.00 95.69 161 ALA A CA 1
ATOM 1197 C C . ALA A 1 161 ? -0.605 -2.749 -2.623 1.00 95.69 161 ALA A C 1
ATOM 1199 O O . ALA A 1 161 ? -0.787 -2.421 -1.448 1.00 95.69 161 ALA A O 1
ATOM 1200 N N . ALA A 1 162 ? -1.428 -3.598 -3.244 1.00 94.31 162 ALA A N 1
ATOM 1201 C CA . ALA A 1 162 ? -2.560 -4.228 -2.574 1.00 94.31 162 ALA A CA 1
ATOM 1202 C C . ALA A 1 162 ? -2.113 -5.175 -1.441 1.00 94.31 162 ALA A C 1
ATOM 1204 O O . ALA A 1 162 ? -2.755 -5.215 -0.390 1.00 94.31 162 ALA A O 1
ATOM 1205 N N . LEU A 1 163 ? -1.004 -5.904 -1.620 1.00 93.44 163 LEU A N 1
ATOM 1206 C CA . LEU A 1 163 ? -0.428 -6.776 -0.591 1.00 93.44 163 LEU A CA 1
ATOM 1207 C C . LEU A 1 163 ? 0.212 -5.992 0.566 1.00 93.44 163 LEU A C 1
ATOM 1209 O O . LEU A 1 163 ? 0.087 -6.417 1.716 1.00 93.44 163 LEU A O 1
ATOM 1213 N N . VAL A 1 164 ? 0.832 -4.835 0.301 1.00 95.19 164 VAL A N 1
ATOM 1214 C CA . VAL A 1 164 ? 1.301 -3.908 1.352 1.00 95.19 164 VAL A CA 1
ATOM 1215 C C . VAL A 1 164 ? 0.125 -3.481 2.224 1.00 95.19 164 VAL A C 1
ATOM 1217 O O . VAL A 1 164 ? 0.134 -3.699 3.432 1.00 95.19 164 VAL A O 1
ATOM 1220 N N . ALA A 1 165 ? -0.938 -2.959 1.611 1.00 95.00 165 ALA A N 1
ATOM 1221 C CA . ALA A 1 165 ? -2.122 -2.508 2.336 1.00 95.00 165 ALA A CA 1
ATOM 1222 C C . ALA A 1 165 ? -2.791 -3.632 3.141 1.00 95.00 165 ALA A C 1
ATOM 1224 O O . ALA A 1 165 ? -3.235 -3.423 4.270 1.00 95.00 165 ALA A O 1
ATOM 1225 N N . LEU A 1 166 ? -2.832 -4.842 2.578 1.00 91.69 166 LEU A N 1
ATOM 1226 C CA . LEU A 1 166 ? -3.338 -6.021 3.271 1.00 91.69 166 LEU A CA 1
ATOM 1227 C C . LEU A 1 166 ? -2.459 -6.401 4.475 1.00 91.69 166 LEU A C 1
ATOM 1229 O O . LEU A 1 166 ? -2.996 -6.763 5.521 1.00 91.69 166 LEU A O 1
ATOM 1233 N N . SER A 1 167 ? -1.135 -6.284 4.346 1.00 92.06 167 SER A N 1
ATOM 1234 C CA . SER A 1 167 ? -0.175 -6.536 5.430 1.00 92.06 167 SER A CA 1
ATOM 1235 C C . SER A 1 167 ? -0.333 -5.547 6.583 1.00 92.06 167 SER A C 1
ATOM 1237 O O . SER A 1 167 ? -0.377 -5.974 7.735 1.00 92.06 167 SER A O 1
ATOM 1239 N N . LEU A 1 168 ? -0.494 -4.252 6.285 1.00 93.25 168 LEU A N 1
ATOM 1240 C CA . LEU A 1 168 ? -0.744 -3.209 7.292 1.00 93.25 168 LEU A CA 1
ATOM 1241 C C . LEU A 1 168 ? -2.034 -3.470 8.085 1.00 93.25 168 LEU A C 1
ATOM 1243 O O . LEU A 1 168 ? -2.143 -3.122 9.255 1.00 93.25 168 LEU A O 1
ATOM 1247 N N . ALA A 1 169 ? -3.014 -4.129 7.465 1.00 91.19 169 ALA A N 1
ATOM 1248 C CA . ALA A 1 169 ? -4.280 -4.473 8.098 1.00 91.19 169 ALA A CA 1
ATOM 1249 C C . ALA A 1 169 ? -4.327 -5.873 8.723 1.00 91.19 169 ALA A C 1
ATOM 1251 O O . ALA A 1 169 ? -5.394 -6.259 9.206 1.00 91.19 169 ALA A O 1
ATOM 1252 N N . ALA A 1 170 ? -3.230 -6.637 8.730 1.00 88.81 170 ALA A N 1
ATOM 1253 C CA . ALA A 1 170 ? -3.233 -8.040 9.150 1.00 88.81 170 ALA A CA 1
ATOM 1254 C C . ALA A 1 170 ? -3.806 -8.237 10.565 1.00 88.81 170 ALA A C 1
ATOM 1256 O O . ALA A 1 170 ? -4.767 -8.988 10.750 1.00 88.81 170 ALA A O 1
ATOM 1257 N N . GLU A 1 171 ? -3.297 -7.506 11.558 1.00 87.56 171 GLU A N 1
ATOM 1258 C CA . GLU A 1 171 ? -3.773 -7.605 12.941 1.00 87.56 171 GLU A CA 1
ATOM 1259 C C . GLU A 1 171 ? -5.223 -7.091 13.119 1.00 87.56 171 GLU A C 1
ATOM 1261 O O . GLU A 1 171 ? -6.064 -7.831 13.661 1.00 87.56 171 GLU A O 1
ATOM 1266 N N . PRO A 1 172 ? -5.605 -5.896 12.613 1.00 86.38 172 PRO A N 1
ATOM 1267 C CA . PRO A 1 172 ? -7.002 -5.455 12.600 1.00 86.38 172 PRO A CA 1
ATOM 1268 C C . PRO A 1 172 ? -7.960 -6.457 11.938 1.00 86.38 172 PRO A C 1
ATOM 1270 O O . PRO A 1 172 ? -9.082 -6.657 12.413 1.00 86.38 172 PRO A O 1
ATOM 1273 N N . LEU A 1 173 ? -7.530 -7.126 10.867 1.00 83.81 173 LEU A N 1
ATOM 1274 C CA . LEU A 1 173 ? -8.323 -8.122 10.148 1.00 83.81 173 LEU A CA 1
ATOM 1275 C C . LEU A 1 173 ? -8.489 -9.417 10.935 1.00 83.81 173 LEU A C 1
ATOM 1277 O O . LEU A 1 173 ? -9.605 -9.932 11.054 1.00 83.81 173 LEU A O 1
ATOM 1281 N N . VAL A 1 174 ? -7.406 -9.941 11.501 1.00 81.88 174 VAL A N 1
ATOM 1282 C CA . VAL A 1 174 ? -7.444 -11.171 12.296 1.00 81.88 174 VAL A CA 1
ATOM 1283 C C . VAL A 1 174 ? -8.240 -10.959 13.586 1.00 81.88 174 VAL A C 1
ATOM 1285 O O . VAL A 1 174 ? -9.069 -11.794 13.956 1.00 81.88 174 VAL A O 1
ATOM 1288 N N . SER A 1 175 ? -8.087 -9.811 14.245 1.00 82.19 175 SER A N 1
ATOM 1289 C CA . SER A 1 175 ? -8.900 -9.464 15.416 1.00 82.19 175 SER A CA 1
ATOM 1290 C C . SER A 1 175 ? -10.385 -9.281 15.070 1.00 82.19 175 SER A C 1
ATOM 1292 O O . SER A 1 175 ? -11.269 -9.592 15.880 1.00 82.19 175 SER A O 1
ATOM 1294 N N . TRP A 1 176 ? -10.697 -8.800 13.863 1.00 76.50 176 TRP A N 1
ATOM 1295 C CA . TRP A 1 176 ? -12.068 -8.685 13.381 1.00 76.50 176 TRP A CA 1
ATOM 1296 C C . TRP A 1 176 ? -12.684 -10.050 13.046 1.00 76.50 176 TRP A C 1
ATOM 1298 O O . TRP A 1 176 ? -13.838 -10.287 13.417 1.00 76.50 176 TRP A O 1
ATOM 1308 N N . SER A 1 177 ? -11.914 -10.968 12.450 1.00 73.56 177 SER A N 1
ATOM 1309 C CA . SER A 1 177 ? -12.373 -12.311 12.065 1.00 73.56 177 SER A CA 1
ATOM 1310 C C . SER A 1 177 ? -12.708 -13.215 13.255 1.00 73.56 177 SER A C 1
ATOM 1312 O O . SER A 1 177 ? -13.648 -14.006 13.189 1.00 73.56 177 SER A O 1
ATOM 1314 N N . LYS A 1 178 ? -12.016 -13.043 14.389 1.00 74.38 178 LYS A N 1
ATOM 1315 C CA . LYS A 1 178 ? -12.247 -13.802 15.631 1.00 74.38 178 LYS A CA 1
ATOM 1316 C C . LYS A 1 178 ? -13.582 -13.452 16.336 1.00 74.38 178 LYS A C 1
ATOM 1318 O O . LYS A 1 178 ? -13.951 -14.112 17.310 1.00 74.38 178 LYS A O 1
ATOM 1323 N N . ARG A 1 179 ? -14.345 -12.435 15.896 1.00 66.88 179 ARG A N 1
ATOM 1324 C CA . ARG A 1 179 ? -15.570 -11.986 16.598 1.00 66.88 179 ARG A CA 1
ATOM 1325 C C . ARG A 1 179 ? -16.822 -12.782 16.224 1.00 66.88 179 ARG A C 1
ATOM 1327 O O . ARG A 1 179 ? -17.227 -12.841 15.072 1.00 66.88 179 ARG A O 1
ATOM 1334 N N . LYS A 1 180 ? -17.531 -13.262 17.250 1.00 60.62 180 LYS A N 1
ATOM 1335 C CA . LYS A 1 180 ? -18.772 -14.052 17.143 1.00 60.62 180 LYS A CA 1
ATOM 1336 C C . LYS A 1 180 ? -20.068 -13.229 17.255 1.00 60.62 180 LYS A C 1
ATOM 1338 O O . LYS A 1 180 ? -21.043 -13.727 17.806 1.00 60.62 180 LYS A O 1
ATOM 1343 N N . ASN A 1 181 ? -20.105 -11.959 16.831 1.00 66.06 181 ASN A N 1
ATOM 1344 C CA . ASN A 1 181 ? -21.329 -11.155 16.985 1.00 66.06 181 ASN A CA 1
ATOM 1345 C C . ASN A 1 181 ? -22.321 -11.421 15.832 1.00 66.06 181 ASN A C 1
ATOM 1347 O O . ASN A 1 181 ? -22.052 -10.970 14.720 1.00 66.06 181 ASN A O 1
ATOM 1351 N N . PRO A 1 182 ? -23.486 -12.053 16.081 1.00 59.47 182 PRO A N 1
ATOM 1352 C CA . PRO A 1 182 ? -24.451 -12.399 15.034 1.00 59.47 182 PRO A CA 1
ATOM 1353 C C . PRO A 1 182 ? -25.154 -11.188 14.398 1.00 59.47 182 PRO A C 1
ATOM 1355 O O . PRO A 1 182 ? -25.810 -11.340 13.375 1.00 59.47 182 PRO A O 1
ATOM 1358 N N . LYS A 1 183 ? -25.046 -9.983 14.983 1.00 65.31 183 LYS A N 1
ATOM 1359 C CA . LYS A 1 183 ? -25.627 -8.745 14.426 1.00 65.31 183 LYS A CA 1
ATOM 1360 C C . LYS A 1 183 ? -24.701 -8.008 13.455 1.00 65.31 183 LYS A C 1
ATOM 1362 O O . LYS A 1 183 ? -25.100 -6.986 12.905 1.00 65.31 183 LYS A O 1
ATOM 1367 N N . GLN A 1 184 ? -23.455 -8.452 13.301 1.00 59.88 184 GLN A N 1
ATOM 1368 C CA . GLN A 1 184 ? -22.514 -7.860 12.351 1.00 59.88 184 GLN A CA 1
ATOM 1369 C C . GLN A 1 184 ? -22.488 -8.708 11.076 1.00 59.88 184 GLN A C 1
ATOM 1371 O O . GLN A 1 184 ? -22.651 -9.926 11.176 1.00 59.88 184 GLN A O 1
ATOM 1376 N N . PRO A 1 185 ? -22.297 -8.094 9.891 1.00 57.53 185 PRO A N 1
ATOM 1377 C CA . PRO A 1 185 ? -22.024 -8.866 8.688 1.00 57.53 185 PRO A CA 1
ATOM 1378 C C . PRO A 1 185 ? -20.851 -9.816 8.967 1.00 57.53 185 PRO A C 1
ATOM 1380 O O . PRO A 1 185 ? -19.952 -9.444 9.738 1.00 57.53 185 PRO A O 1
ATOM 1383 N N . PRO A 1 186 ? -20.879 -11.040 8.407 1.00 56.44 186 PRO A N 1
ATOM 1384 C CA . PRO A 1 186 ? -19.829 -12.013 8.650 1.00 56.44 186 PRO A CA 1
ATOM 1385 C C . PRO A 1 186 ? -18.480 -11.371 8.325 1.00 56.44 186 PRO A C 1
ATOM 1387 O O . PRO A 1 186 ? -18.393 -10.608 7.355 1.00 56.44 186 PRO A O 1
ATOM 1390 N N . PRO A 1 187 ? -17.443 -11.626 9.138 1.00 57.09 187 PRO A N 1
ATOM 1391 C CA . PRO A 1 187 ? -16.131 -11.112 8.823 1.00 57.09 187 PRO A CA 1
ATOM 1392 C C . PRO A 1 187 ? -15.755 -11.564 7.410 1.00 57.09 187 PRO A C 1
ATOM 1394 O O . PRO A 1 187 ? -15.870 -12.756 7.114 1.00 57.09 187 PRO A O 1
ATOM 1397 N N . LEU A 1 188 ? -15.335 -10.632 6.542 1.00 58.56 188 LEU A N 1
ATOM 1398 C CA . LEU A 1 188 ? -14.637 -10.998 5.311 1.00 58.56 188 LEU A CA 1
ATOM 1399 C C . LEU A 1 188 ? -13.503 -11.899 5.757 1.00 58.56 188 LEU A C 1
ATOM 1401 O O . LEU A 1 188 ? -12.655 -11.496 6.561 1.00 58.56 188 LEU A O 1
ATOM 1405 N N . GLN A 1 189 ? -13.551 -13.150 5.318 1.00 56.38 189 GLN A N 1
ATOM 1406 C CA . GLN A 1 189 ? -12.497 -14.067 5.690 1.00 56.38 189 GLN A CA 1
ATOM 1407 C C . GLN A 1 189 ? -11.203 -13.513 5.096 1.00 56.38 189 GLN A C 1
ATOM 1409 O O . GLN A 1 189 ? -11.226 -13.081 3.943 1.00 56.38 189 GLN A O 1
ATOM 1414 N N . PRO A 1 190 ? -10.072 -13.550 5.818 1.00 51.03 190 PRO A N 1
ATOM 1415 C CA . PRO A 1 190 ? -8.777 -13.248 5.223 1.00 51.03 190 PRO A CA 1
ATOM 1416 C C . PRO A 1 190 ? -8.592 -13.996 3.896 1.00 51.03 190 PRO A C 1
ATOM 1418 O O . PRO A 1 190 ? -8.144 -13.407 2.933 1.00 51.03 190 PRO A O 1
ATOM 1421 N N . ALA A 1 191 ? -9.089 -15.234 3.772 1.00 43.38 191 ALA A N 1
ATOM 1422 C CA . ALA A 1 191 ? -9.113 -16.017 2.527 1.00 43.38 191 ALA A CA 1
ATOM 1423 C C . ALA A 1 191 ? -9.924 -15.420 1.351 1.00 43.38 191 ALA A C 1
ATOM 1425 O O . ALA A 1 191 ? -9.683 -15.788 0.207 1.00 43.38 191 ALA A O 1
ATOM 1426 N N . GLN A 1 192 ? -10.892 -14.540 1.617 1.00 55.53 192 GLN A N 1
ATOM 1427 C CA . GLN A 1 192 ? -11.656 -13.775 0.613 1.00 55.53 192 GLN A CA 1
ATOM 1428 C C . GLN A 1 192 ? -11.013 -12.408 0.303 1.00 55.53 192 GLN A C 1
ATOM 1430 O O . GLN A 1 192 ? -11.447 -11.699 -0.607 1.00 55.53 192 GLN A O 1
ATOM 1435 N N . LEU A 1 193 ? -10.020 -12.025 1.106 1.00 58.66 193 LEU A N 1
ATOM 1436 C CA . LEU A 1 193 ? -9.254 -10.782 1.049 1.00 58.66 193 LEU A CA 1
ATOM 1437 C C . LEU A 1 193 ? -7.893 -10.979 0.395 1.00 58.66 193 LEU A C 1
ATOM 1439 O O . LEU A 1 193 ? -7.481 -10.173 -0.434 1.00 58.66 193 LEU A O 1
ATOM 1443 N N . PHE A 1 194 ? -7.243 -12.098 0.715 1.00 55.94 194 PHE A N 1
ATOM 1444 C CA . PHE A 1 194 ? -6.309 -12.737 -0.178 1.00 55.94 194 PHE A CA 1
ATOM 1445 C C . PHE A 1 194 ? -7.065 -12.930 -1.476 1.00 55.94 194 PHE A C 1
ATOM 1447 O O . PHE A 1 194 ? -8.041 -13.681 -1.548 1.00 55.94 194 PHE A O 1
ATOM 1454 N N . VAL A 1 195 ? -6.615 -12.234 -2.514 1.00 56.16 195 VAL A N 1
ATOM 1455 C CA . VAL A 1 195 ? -6.847 -12.705 -3.869 1.00 56.16 195 VAL A CA 1
ATOM 1456 C C . VAL A 1 195 ? -6.557 -14.199 -3.815 1.00 56.16 195 VAL A C 1
ATOM 1458 O O . VAL A 1 195 ? -5.492 -14.537 -3.316 1.00 56.16 195 VAL A O 1
ATOM 1461 N N . SER A 1 196 ? -7.550 -15.035 -4.143 1.00 66.50 196 SER A N 1
ATOM 1462 C CA . SER A 1 196 ? -7.665 -16.478 -3.833 1.00 66.50 196 SER A CA 1
ATOM 1463 C C . SER A 1 196 ? -6.362 -17.201 -3.433 1.00 66.50 196 SER A C 1
ATOM 1465 O O . SER A 1 196 ? -5.336 -16.929 -4.035 1.00 66.50 196 SER A O 1
ATOM 1467 N N . PRO A 1 197 ? -6.345 -18.220 -2.553 1.00 71.56 197 PRO A N 1
ATOM 1468 C CA . PRO A 1 197 ? -5.107 -18.949 -2.217 1.00 71.56 197 PRO A CA 1
ATOM 1469 C C . PRO A 1 197 ? -4.221 -19.337 -3.422 1.00 71.56 197 PRO A C 1
ATOM 1471 O O . PRO A 1 197 ? -2.997 -19.309 -3.327 1.00 71.56 197 PRO A O 1
ATOM 1474 N N . ALA A 1 198 ? -4.837 -19.619 -4.575 1.00 75.94 198 ALA A N 1
ATOM 1475 C CA . ALA A 1 198 ? -4.159 -19.821 -5.853 1.00 75.94 198 ALA A CA 1
ATOM 1476 C C . ALA A 1 198 ? -3.391 -18.587 -6.364 1.00 75.94 198 ALA A C 1
ATOM 1478 O O . ALA A 1 198 ? -2.284 -18.724 -6.875 1.00 75.94 198 ALA A O 1
ATOM 1479 N N . LEU A 1 199 ? -3.956 -17.390 -6.231 1.00 77.50 199 LEU A N 1
ATOM 1480 C CA . LEU A 1 199 ? -3.298 -16.158 -6.625 1.00 77.50 199 LEU A CA 1
ATOM 1481 C C . LEU A 1 199 ? -2.143 -15.777 -5.698 1.00 77.50 199 LEU A C 1
ATOM 1483 O O . LEU A 1 199 ? -1.066 -15.478 -6.198 1.00 77.50 199 LEU A O 1
ATOM 1487 N N . LEU A 1 200 ? -2.314 -15.864 -4.375 1.00 83.50 200 LEU A N 1
ATOM 1488 C CA . LEU A 1 200 ? -1.184 -15.645 -3.465 1.00 83.50 200 LEU A CA 1
ATOM 1489 C C . LEU A 1 200 ? -0.055 -16.657 -3.736 1.00 83.50 200 LEU A C 1
ATOM 1491 O O . LEU A 1 200 ? 1.118 -16.293 -3.750 1.00 83.50 200 LEU A O 1
ATOM 1495 N N . ALA A 1 201 ? -0.395 -17.919 -4.020 1.00 85.94 201 ALA A N 1
ATOM 1496 C CA . ALA A 1 201 ? 0.586 -18.920 -4.436 1.00 85.94 201 ALA A CA 1
ATOM 1497 C C . ALA A 1 201 ? 1.279 -18.557 -5.762 1.00 85.94 201 ALA A C 1
ATOM 1499 O O . ALA A 1 201 ? 2.487 -18.755 -5.890 1.00 85.94 201 ALA A O 1
ATOM 1500 N N . ALA A 1 202 ? 0.542 -18.003 -6.729 1.00 89.12 202 ALA A N 1
ATOM 1501 C CA . ALA A 1 202 ? 1.106 -17.522 -7.987 1.00 89.12 202 ALA A CA 1
ATOM 1502 C C . ALA A 1 202 ? 2.061 -16.337 -7.779 1.00 89.12 202 ALA A C 1
ATOM 1504 O O . ALA A 1 202 ? 3.102 -16.281 -8.428 1.00 89.12 202 ALA A O 1
ATOM 1505 N N . ASP A 1 203 ? 1.745 -15.432 -6.852 1.00 92.00 203 ASP A N 1
ATOM 1506 C CA . ASP A 1 203 ? 2.596 -14.287 -6.518 1.00 92.00 203 ASP A CA 1
ATOM 1507 C C . ASP A 1 203 ? 3.868 -14.718 -5.758 1.00 92.00 203 ASP A C 1
ATOM 1509 O O . ASP A 1 203 ? 4.908 -14.084 -5.900 1.00 92.00 203 ASP A O 1
ATOM 1513 N N . MET A 1 204 ? 3.836 -15.833 -5.014 1.00 92.56 204 MET A N 1
ATOM 1514 C CA . MET A 1 204 ? 5.018 -16.425 -4.359 1.00 92.56 204 MET A CA 1
ATOM 1515 C C . MET A 1 204 ? 5.885 -17.295 -5.292 1.00 92.56 204 MET A C 1
ATOM 1517 O O . MET A 1 204 ? 6.992 -17.705 -4.912 1.00 92.56 204 MET A O 1
ATOM 1521 N N . ALA A 1 205 ? 5.397 -17.613 -6.495 1.00 92.81 205 ALA A N 1
ATOM 1522 C CA . ALA A 1 205 ? 6.087 -18.490 -7.433 1.00 92.81 205 ALA A CA 1
ATOM 1523 C C . ALA A 1 205 ? 7.392 -17.864 -7.949 1.00 92.81 205 ALA A C 1
ATOM 1525 O O . ALA A 1 205 ? 7.521 -16.649 -8.077 1.00 92.81 205 ALA A O 1
ATOM 1526 N N . ALA A 1 206 ? 8.361 -18.705 -8.324 1.00 91.38 206 ALA A N 1
ATOM 1527 C CA . ALA A 1 206 ? 9.644 -18.244 -8.865 1.00 91.38 206 ALA A CA 1
ATOM 1528 C C . ALA A 1 206 ? 9.515 -17.451 -10.182 1.00 91.38 206 ALA A C 1
ATOM 1530 O O . ALA A 1 206 ? 10.430 -16.722 -10.541 1.00 91.38 206 ALA A O 1
ATOM 1531 N N . SER A 1 207 ? 8.390 -17.589 -10.888 1.00 91.31 207 SER A N 1
ATOM 1532 C CA . SER A 1 207 ? 8.072 -16.847 -12.111 1.00 91.31 207 SER A CA 1
ATOM 1533 C C . SER A 1 207 ? 7.500 -15.445 -11.865 1.00 91.31 207 SER A C 1
ATOM 1535 O O . SER A 1 207 ? 7.291 -14.708 -12.825 1.00 91.31 207 SER A O 1
ATOM 1537 N N . ALA A 1 208 ? 7.160 -15.093 -10.621 1.00 93.00 208 ALA A N 1
ATOM 1538 C CA . ALA A 1 208 ? 6.658 -13.765 -10.286 1.00 93.00 208 ALA A CA 1
ATOM 1539 C C . ALA A 1 208 ? 7.796 -12.734 -10.252 1.00 93.00 208 ALA A C 1
ATOM 1541 O O . ALA A 1 208 ? 8.963 -13.079 -10.065 1.00 93.00 208 ALA A O 1
ATOM 1542 N N . HIS A 1 209 ? 7.445 -11.453 -10.401 1.00 94.31 209 HIS A N 1
ATOM 1543 C CA . HIS A 1 209 ? 8.406 -10.359 -10.255 1.00 94.31 209 HIS A CA 1
ATOM 1544 C C . HIS A 1 209 ? 9.078 -10.428 -8.867 1.00 94.31 209 HIS A C 1
ATOM 1546 O O . HIS A 1 209 ? 8.348 -10.590 -7.885 1.00 94.31 209 HIS A O 1
ATOM 1552 N N . PRO A 1 210 ? 10.411 -10.274 -8.738 1.00 94.06 210 PRO A N 1
ATOM 1553 C CA . PRO A 1 210 ? 11.114 -10.460 -7.464 1.00 94.06 210 PRO A CA 1
ATOM 1554 C C . PRO A 1 210 ? 10.538 -9.638 -6.303 1.00 94.06 210 PRO A C 1
ATOM 1556 O O . PRO A 1 210 ? 10.269 -10.194 -5.241 1.00 94.06 210 PRO A O 1
ATOM 1559 N N . LEU A 1 211 ? 10.247 -8.351 -6.532 1.00 94.25 211 LEU A N 1
ATOM 1560 C CA . LEU A 1 211 ? 9.646 -7.467 -5.520 1.00 94.25 211 LEU A CA 1
ATOM 1561 C C . LEU A 1 211 ? 8.223 -7.896 -5.115 1.00 94.25 211 LEU A C 1
ATOM 1563 O O . LEU A 1 211 ? 7.882 -7.886 -3.934 1.00 94.25 211 LEU A O 1
ATOM 1567 N N . LEU A 1 212 ? 7.402 -8.354 -6.071 1.00 95.38 212 LEU A N 1
ATOM 1568 C CA . LEU A 1 212 ? 6.074 -8.900 -5.768 1.00 95.38 212 LEU A CA 1
ATOM 1569 C C . LEU A 1 212 ? 6.189 -10.195 -4.955 1.00 95.38 212 LEU A C 1
ATOM 1571 O O . LEU A 1 212 ? 5.461 -10.384 -3.984 1.00 95.38 212 LEU A O 1
ATOM 1575 N N . ARG A 1 213 ? 7.123 -11.072 -5.334 1.00 95.62 213 ARG A N 1
ATOM 1576 C CA . ARG A 1 213 ? 7.373 -12.338 -4.647 1.00 95.62 213 ARG A CA 1
ATOM 1577 C C . ARG A 1 213 ? 7.823 -12.120 -3.208 1.00 95.62 213 ARG A C 1
ATOM 1579 O O . ARG A 1 213 ? 7.279 -12.756 -2.307 1.00 95.62 213 ARG A O 1
ATOM 1586 N N . GLY A 1 214 ? 8.779 -11.214 -2.996 1.00 93.56 214 GLY A N 1
ATOM 1587 C CA . GLY A 1 214 ? 9.224 -10.803 -1.666 1.00 93.56 214 GLY A CA 1
ATOM 1588 C C . GLY A 1 214 ? 8.051 -10.306 -0.826 1.00 93.56 214 GLY A C 1
ATOM 1589 O O . GLY A 1 214 ? 7.791 -10.840 0.253 1.00 93.56 214 GLY A O 1
ATOM 1590 N N . ARG A 1 215 ? 7.248 -9.385 -1.375 1.00 93.69 215 ARG A N 1
ATOM 1591 C CA . ARG A 1 215 ? 6.055 -8.879 -0.689 1.00 93.69 215 ARG A CA 1
ATOM 1592 C C . ARG A 1 215 ? 5.043 -9.973 -0.359 1.00 93.69 215 ARG A C 1
ATOM 1594 O O . ARG A 1 215 ? 4.495 -9.969 0.743 1.00 93.69 215 ARG A O 1
ATOM 1601 N N . ALA A 1 216 ? 4.774 -10.896 -1.278 1.00 93.06 216 ALA A N 1
ATOM 1602 C CA . ALA A 1 216 ? 3.826 -11.986 -1.063 1.00 93.06 216 ALA A CA 1
ATOM 1603 C C . ALA A 1 216 ? 4.264 -12.897 0.093 1.00 93.06 216 ALA A C 1
ATOM 1605 O O . ALA A 1 216 ? 3.443 -13.245 0.943 1.00 93.06 216 ALA A O 1
ATOM 1606 N N . LEU A 1 217 ? 5.562 -13.208 0.176 1.00 92.31 217 LEU A N 1
ATOM 1607 C CA . LEU A 1 217 ? 6.143 -13.964 1.287 1.00 92.31 217 LEU A CA 1
ATOM 1608 C C . LEU A 1 217 ? 6.034 -13.200 2.615 1.00 92.31 217 LEU A C 1
ATOM 1610 O O . LEU A 1 217 ? 5.564 -13.772 3.598 1.00 92.31 217 LEU A O 1
ATOM 1614 N N . CYS A 1 218 ? 6.387 -11.910 2.642 1.00 90.94 218 CYS A N 1
ATOM 1615 C CA . CYS A 1 218 ? 6.256 -11.078 3.844 1.00 90.94 218 CYS A CA 1
ATOM 1616 C C . CYS A 1 218 ? 4.798 -10.964 4.307 1.00 90.94 218 CYS A C 1
ATOM 1618 O O . CYS A 1 218 ? 4.508 -11.098 5.495 1.00 90.94 218 CYS A O 1
ATOM 1620 N N . THR A 1 219 ? 3.867 -10.790 3.368 1.00 90.19 219 THR A N 1
ATOM 1621 C CA . THR A 1 219 ? 2.427 -10.742 3.656 1.00 90.19 219 THR A CA 1
ATOM 1622 C C . THR A 1 219 ? 1.968 -12.061 4.274 1.00 90.19 219 THR A C 1
ATOM 1624 O O . THR A 1 219 ? 1.334 -12.066 5.327 1.00 90.19 219 THR A O 1
ATOM 1627 N N . ALA A 1 220 ? 2.322 -13.199 3.667 1.00 88.62 220 ALA A N 1
ATOM 1628 C CA . ALA A 1 220 ? 1.978 -14.516 4.195 1.00 88.62 220 ALA A CA 1
ATOM 1629 C C . ALA A 1 220 ? 2.535 -14.729 5.615 1.00 88.62 220 ALA A C 1
ATOM 1631 O O . ALA A 1 220 ? 1.808 -15.192 6.495 1.00 88.62 220 ALA A O 1
ATOM 1632 N N . ALA A 1 221 ? 3.790 -14.336 5.856 1.00 89.12 221 ALA A N 1
ATOM 1633 C CA . ALA A 1 221 ? 4.418 -14.408 7.172 1.00 89.12 221 ALA A CA 1
ATOM 1634 C C . ALA A 1 221 ? 3.700 -13.528 8.209 1.00 89.12 221 ALA A C 1
ATOM 1636 O O . ALA A 1 221 ? 3.433 -13.991 9.317 1.00 89.12 221 ALA A O 1
ATOM 1637 N N . ARG A 1 222 ? 3.315 -12.296 7.841 1.00 88.19 222 ARG A N 1
ATOM 1638 C CA . ARG A 1 222 ? 2.591 -11.372 8.730 1.00 88.19 222 ARG A CA 1
ATOM 1639 C C . ARG A 1 222 ? 1.268 -11.981 9.199 1.00 88.19 222 ARG A C 1
ATOM 1641 O O . ARG A 1 222 ? 0.997 -11.983 10.393 1.00 88.19 222 ARG A O 1
ATOM 1648 N N . PHE A 1 223 ? 0.483 -12.573 8.298 1.00 84.44 223 PHE A N 1
ATOM 1649 C CA . PHE A 1 223 ? -0.776 -13.232 8.674 1.00 84.44 223 PHE A CA 1
ATOM 1650 C C . PHE A 1 223 ? -0.589 -14.536 9.453 1.00 84.44 223 PHE A C 1
ATOM 1652 O O . PHE A 1 223 ? -1.461 -14.887 10.244 1.00 84.44 223 PHE A O 1
ATOM 1659 N N . ALA A 1 224 ? 0.519 -15.253 9.251 1.00 83.38 224 ALA A N 1
ATOM 1660 C CA . ALA A 1 224 ? 0.846 -16.427 10.058 1.00 83.38 224 ALA A CA 1
ATOM 166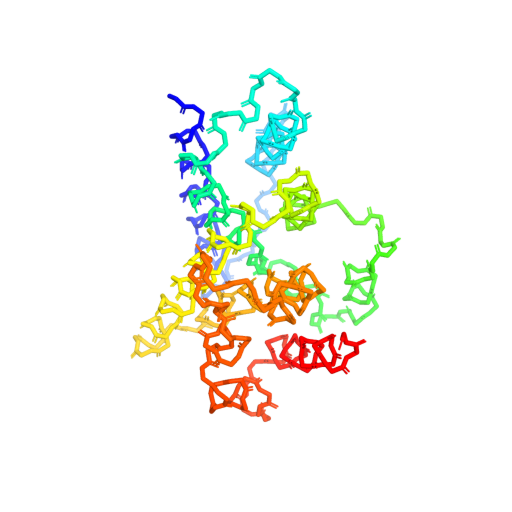1 C C . ALA A 1 224 ? 1.206 -16.061 11.512 1.00 83.38 224 ALA A C 1
ATOM 1663 O O . ALA A 1 224 ? 1.051 -16.897 12.400 1.00 83.38 224 ALA A O 1
ATOM 1664 N N . GLY A 1 225 ? 1.673 -14.831 11.753 1.00 76.12 225 GLY A N 1
ATOM 1665 C CA . GLY A 1 225 ? 2.043 -14.327 13.078 1.00 76.12 225 GLY A CA 1
ATOM 1666 C C . GLY A 1 225 ? 0.903 -13.728 13.921 1.00 76.12 225 GLY A C 1
ATOM 1667 O O . GLY A 1 225 ? 1.153 -13.394 15.077 1.00 76.12 225 GLY A O 1
ATOM 1668 N N . CYS A 1 226 ? -0.315 -13.575 13.380 1.00 72.81 226 CYS A N 1
ATOM 1669 C CA . CYS A 1 226 ? -1.457 -12.892 14.027 1.00 72.81 226 CYS A CA 1
ATOM 1670 C C . CYS A 1 226 ? -2.512 -13.823 14.684 1.00 72.81 226 CYS A C 1
ATOM 1672 O O . CYS A 1 226 ? -2.665 -14.994 14.281 1.00 72.81 226 CYS A O 1
#

Radius of gyration: 17.78 Å; chains: 1; bounding box: 47×46×42 Å

Secondary structure (DSSP, 8-state):
-HHHHHHHHHHHHHHHHHHH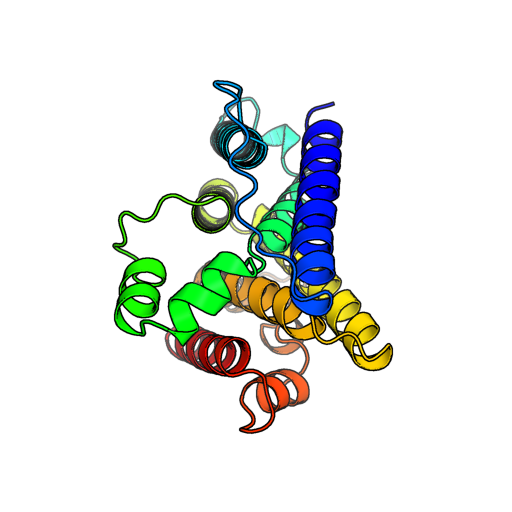HHHHHTT----------S--HHHHHHHHHHHHHHHHH-TTTGGGHHHHHHHHHHHHHHTTSPPHHHHHHHHH-HHHHHHHH-TT-----HHHHHHHHHHHHHHHHTHHHHHHHHHHHHHHHHHHHHHHHTT-TTHHHHHHHHHHHHHHTHHHHHHHHT---TTSPPPPPHHHHSSTHHHHHHHHSTTS-HHHHHHHHHHHHHHHT-